Protein AF-A0A947QZ78-F1 (afdb_monomer_lite)

Foldseek 3Di:
DLLVVLVVLLVVLVVQLVPQDPPDDPVVNVVSNVVSLVVSQVVNVVSLVVLVVVLVVLVVVLVQLPDLLNLLVVQLVVVVVVDDDPVLVVLLVCLLPDDPVVLQVVLVDPHGSNNLNSSLVNCVVVVNPPSNCSSSVPRDGPVVVSLVSLVVSLSSLVSSLVCQCSHDVGDDPVRNVVSVVSNVVSVVSD

Secondary structure (DSSP, 8-state):
-HHHHHHHHHHHHHHHHHTS-TTS-HHHHHHHHHHHHHHHHHHHHHHHHHHHHHHHHHHHHHHHHH-HHHHHHHHHHHHHTT---HHHHHHHHHHTT--HHHHHHHHTS---HHHHHHHHHHHHHTT-HHHHHHHHHTPPP-HHHHHHHHHHHHHHHHHHHHGGGSSTT---HHHHHHHHHHHHHHHTT-

pLDDT: mean 84.68, std 7.56, range [51.09, 93.25]

Sequence (190 aa):
MKIEEIKRLQDQFTKELAGVSQDLKLEIQQKQKAEIRQKYSKPMAEAQMELKSEADRIESEIVRLSDPVSALTQASFSQASREVSPGDMAMVSIIGNLPKEALKALVGHPVNPVVRLAALGRSHSLDDFDLKADILSGVQLPEADIKHLRNQAVEIYQTVLSGASLKPGGMLPDEKMTIGRQIQAHSSKI

Radius of gyration: 26.39 Å; chains: 1; bounding box: 60×27×73 Å

Structure (mmCIF, N/CA/C/O backbone):
data_AF-A0A947QZ78-F1
#
_entry.id   AF-A0A947QZ78-F1
#
loop_
_atom_site.group_PDB
_atom_site.id
_atom_site.type_symbol
_atom_site.label_atom_id
_atom_site.label_alt_id
_atom_site.label_comp_id
_atom_site.label_asym_id
_atom_site.label_entity_id
_atom_site.label_seq_id
_atom_site.pdbx_PDB_ins_code
_atom_site.Cartn_x
_atom_site.Cartn_y
_atom_site.Cartn_z
_atom_site.occupancy
_atom_site.B_iso_or_equiv
_atom_site.auth_seq_id
_atom_site.auth_comp_id
_atom_site.auth_asym_id
_atom_site.auth_atom_id
_atom_site.pdbx_PDB_model_num
ATOM 1 N N . MET A 1 1 ? -0.032 -9.247 16.142 1.00 66.19 1 MET A N 1
ATOM 2 C CA . MET A 1 1 ? -0.239 -8.267 15.048 1.00 66.19 1 MET A CA 1
ATOM 3 C C . MET A 1 1 ? -1.158 -7.142 15.550 1.00 66.19 1 MET A C 1
ATOM 5 O O . MET A 1 1 ? -2.053 -7.434 16.330 1.00 66.19 1 MET A O 1
ATOM 9 N N . LYS A 1 2 ? -0.959 -5.862 15.188 1.00 77.06 2 LYS A N 1
ATOM 10 C CA . LYS A 1 2 ? -1.683 -4.715 15.809 1.00 77.06 2 LYS A CA 1
ATOM 11 C C . LYS A 1 2 ? -3.196 -4.691 15.555 1.00 77.06 2 LYS A C 1
ATOM 13 O O . LYS A 1 2 ? -3.969 -4.288 16.418 1.00 77.06 2 LYS A O 1
ATOM 18 N N . ILE A 1 3 ? -3.630 -5.223 14.414 1.00 84.31 3 ILE A N 1
ATOM 19 C CA . ILE A 1 3 ? -5.049 -5.459 14.115 1.00 84.31 3 ILE A CA 1
ATOM 20 C C . ILE A 1 3 ? -5.687 -6.399 15.153 1.00 84.31 3 ILE A C 1
ATOM 22 O O . ILE A 1 3 ? -6.796 -6.146 15.616 1.00 84.31 3 ILE A O 1
ATOM 26 N N . GLU A 1 4 ? -4.985 -7.459 15.564 1.00 86.00 4 GLU A N 1
ATOM 27 C CA . GLU A 1 4 ? -5.478 -8.412 16.572 1.00 86.00 4 GLU A CA 1
ATOM 28 C C . GLU A 1 4 ? -5.590 -7.767 17.953 1.00 86.00 4 GLU A C 1
ATOM 30 O O . GLU A 1 4 ? -6.510 -8.079 18.703 1.00 86.00 4 GLU A O 1
ATOM 35 N N . GLU A 1 5 ? -4.678 -6.849 18.282 1.00 84.75 5 GLU A N 1
ATOM 36 C CA . GLU A 1 5 ? -4.726 -6.085 19.528 1.00 84.75 5 GLU A CA 1
ATOM 37 C C . GLU A 1 5 ? -5.991 -5.220 19.585 1.00 84.75 5 GLU A C 1
ATOM 39 O O . GLU A 1 5 ? -6.730 -5.285 20.568 1.00 84.75 5 GLU A O 1
ATOM 44 N N . ILE A 1 6 ? -6.310 -4.496 18.505 1.00 83.50 6 ILE A N 1
ATOM 45 C CA . ILE A 1 6 ? -7.553 -3.717 18.429 1.00 83.50 6 ILE A CA 1
ATOM 46 C C . ILE A 1 6 ? -8.779 -4.625 18.479 1.00 83.50 6 ILE A C 1
ATOM 48 O O . ILE A 1 6 ? -9.681 -4.348 19.267 1.00 83.50 6 ILE A O 1
ATOM 52 N N . LYS A 1 7 ? -8.818 -5.712 17.697 1.00 86.06 7 LYS A N 1
ATOM 53 C CA . LYS A 1 7 ? -9.937 -6.672 17.716 1.00 86.06 7 LYS A CA 1
ATOM 54 C C . LYS A 1 7 ? -10.153 -7.233 19.128 1.00 86.06 7 LYS A C 1
ATOM 56 O O . LYS A 1 7 ? -11.265 -7.201 19.643 1.00 86.06 7 LYS A O 1
ATOM 61 N N . ARG A 1 8 ? -9.079 -7.620 19.824 1.00 89.00 8 ARG A N 1
ATOM 62 C CA . ARG A 1 8 ? -9.139 -8.078 21.220 1.00 89.00 8 ARG A CA 1
ATOM 63 C C . ARG A 1 8 ? -9.675 -6.999 22.162 1.00 89.00 8 ARG A C 1
ATOM 65 O O . ARG A 1 8 ? -10.509 -7.306 23.013 1.00 89.00 8 ARG A O 1
ATOM 72 N N . LEU A 1 9 ? -9.196 -5.759 22.049 1.00 87.38 9 LEU A N 1
ATOM 73 C CA . LEU A 1 9 ? -9.688 -4.646 22.866 1.00 87.38 9 LEU A CA 1
ATOM 74 C C . LEU A 1 9 ? -11.177 -4.375 22.589 1.00 87.38 9 LEU A C 1
ATOM 76 O O . LEU A 1 9 ? -11.931 -4.146 23.532 1.00 87.38 9 LEU A O 1
ATOM 80 N N . GLN A 1 10 ? -11.613 -4.442 21.325 1.00 85.25 10 GLN A N 1
ATOM 81 C CA . GLN A 1 10 ? -13.014 -4.286 20.909 1.00 85.25 10 GLN A CA 1
ATOM 82 C C . GLN A 1 10 ? -13.906 -5.382 21.498 1.00 85.25 10 GLN A C 1
ATOM 84 O O . GLN A 1 10 ? -14.975 -5.088 22.038 1.00 85.25 10 GLN A O 1
ATOM 89 N N . ASP A 1 11 ? -13.450 -6.632 21.460 1.00 88.94 11 ASP A N 1
ATOM 90 C CA . ASP A 1 11 ? -14.175 -7.771 22.020 1.00 88.94 11 ASP A CA 1
ATOM 91 C C . ASP A 1 11 ? -14.314 -7.661 23.540 1.00 88.94 11 ASP A C 1
ATOM 93 O O . ASP A 1 11 ? -15.395 -7.879 24.090 1.00 88.94 11 ASP A O 1
ATOM 97 N N . GLN A 1 12 ? -13.229 -7.305 24.235 1.00 89.19 12 GLN A N 1
ATOM 98 C CA . GLN A 1 12 ? -13.247 -7.106 25.685 1.00 89.19 12 GLN A CA 1
ATOM 99 C C . GLN A 1 12 ? -14.178 -5.961 26.078 1.00 89.19 12 GLN A C 1
ATOM 101 O O . GLN A 1 12 ? -15.017 -6.130 26.960 1.00 89.19 12 GLN A O 1
ATOM 106 N N . PHE A 1 13 ? -14.083 -4.833 25.377 1.00 87.56 13 PHE A N 1
ATOM 107 C CA . PHE A 1 13 ? -14.973 -3.698 25.570 1.00 87.56 13 PHE A CA 1
ATOM 108 C C . PHE A 1 13 ? -16.447 -4.087 25.387 1.00 87.56 13 PHE A C 1
ATOM 110 O O . PHE A 1 13 ? -17.288 -3.747 26.218 1.00 87.56 13 PHE A O 1
ATOM 117 N N . THR A 1 14 ? -16.764 -4.836 24.326 1.00 86.38 14 THR A N 1
ATOM 118 C CA . THR A 1 14 ? -18.136 -5.265 24.018 1.00 86.38 14 THR A CA 1
ATOM 119 C C . THR A 1 14 ? -18.681 -6.204 25.094 1.00 86.38 14 THR A C 1
ATOM 121 O O . THR A 1 14 ? -19.819 -6.040 25.532 1.00 86.38 14 THR A O 1
ATOM 124 N N . LYS A 1 15 ? -17.859 -7.147 25.573 1.00 90.12 15 LYS A N 1
ATOM 125 C CA . LYS A 1 15 ? -18.219 -8.053 26.674 1.00 90.12 15 LYS A CA 1
ATOM 126 C C . LYS A 1 15 ? -18.461 -7.302 27.982 1.00 90.12 15 LYS A C 1
ATOM 128 O O . LYS A 1 15 ? -19.472 -7.551 28.631 1.00 90.12 15 LYS A O 1
ATOM 133 N N . GLU A 1 16 ? -17.578 -6.375 28.356 1.00 89.06 16 GLU A N 1
ATOM 134 C CA . GLU A 1 16 ? -17.739 -5.594 29.590 1.00 89.06 16 GLU A CA 1
ATOM 135 C C . GLU A 1 16 ? -18.965 -4.671 29.523 1.00 89.06 16 GLU A C 1
ATOM 137 O O . GLU A 1 16 ? -19.723 -4.599 30.488 1.00 89.06 16 GLU A O 1
ATOM 142 N N . LEU A 1 17 ? -19.232 -4.030 28.377 1.00 86.69 17 LEU A N 1
ATOM 143 C CA . LEU A 1 17 ? -20.448 -3.230 28.190 1.00 86.69 17 LEU A CA 1
ATOM 144 C C . LEU A 1 17 ? -21.731 -4.060 28.286 1.00 86.69 17 LEU A C 1
ATOM 146 O O . LEU A 1 17 ? -22.707 -3.598 28.878 1.00 86.69 17 LEU A O 1
ATOM 150 N N . ALA A 1 18 ? -21.748 -5.249 27.679 1.00 86.88 18 ALA A N 1
ATOM 151 C CA . ALA A 1 18 ? -22.892 -6.156 27.731 1.00 86.88 18 ALA A CA 1
ATOM 152 C C . ALA A 1 18 ? -23.106 -6.745 29.136 1.00 86.88 18 ALA A C 1
ATOM 154 O O . ALA A 1 18 ? -24.228 -7.097 29.484 1.00 86.88 18 ALA A O 1
ATOM 155 N N . GLY A 1 19 ? -22.046 -6.813 29.949 1.00 88.00 19 GLY A N 1
ATOM 156 C CA . GLY A 1 19 ? -22.092 -7.255 31.342 1.00 88.00 19 GLY A CA 1
ATOM 157 C C . GLY A 1 19 ? -22.716 -6.252 32.320 1.00 88.00 19 GLY A C 1
ATOM 158 O O . GLY A 1 19 ? -22.920 -6.595 33.483 1.00 88.00 19 GLY A O 1
ATOM 159 N N . VAL A 1 20 ? -23.036 -5.026 31.887 1.00 88.75 20 VAL A N 1
ATOM 160 C CA . VAL A 1 20 ? -23.743 -4.042 32.724 1.00 88.75 20 VAL A CA 1
ATOM 161 C C . VAL A 1 20 ? -25.191 -4.494 32.928 1.00 88.75 20 VAL A C 1
ATOM 163 O O . VAL A 1 20 ? -25.980 -4.508 31.982 1.00 88.75 20 VAL A O 1
ATOM 166 N N . SER A 1 21 ? -25.544 -4.840 34.170 1.00 88.81 21 SER A N 1
ATOM 167 C CA . SER A 1 21 ? -26.884 -5.330 34.522 1.00 88.81 21 SER A CA 1
ATOM 168 C C . SER A 1 21 ? -27.977 -4.308 34.188 1.00 88.81 21 SER A C 1
ATOM 170 O O . SER A 1 21 ? -27.867 -3.121 34.510 1.00 88.81 21 SER A O 1
ATOM 172 N N . GLN A 1 22 ? -29.057 -4.795 33.569 1.00 88.12 22 GLN A N 1
ATOM 173 C CA . GLN A 1 22 ? -30.244 -4.000 33.245 1.00 88.12 22 GLN A CA 1
ATOM 174 C C . GLN A 1 22 ? -31.133 -3.728 34.467 1.00 88.12 22 GLN A C 1
ATOM 176 O O . GLN A 1 22 ? -31.951 -2.813 34.424 1.00 88.12 22 GLN A O 1
ATOM 181 N N . ASP A 1 23 ? -30.927 -4.461 35.563 1.00 88.75 23 ASP A N 1
ATOM 182 C CA . ASP A 1 23 ? -31.701 -4.325 36.803 1.00 88.75 23 ASP A CA 1
ATOM 183 C C . ASP A 1 23 ? -31.231 -3.135 37.658 1.00 88.75 23 ASP A C 1
ATOM 185 O O . ASP A 1 23 ? -31.894 -2.722 38.611 1.00 88.75 23 ASP A O 1
ATOM 189 N N . LEU A 1 24 ? -30.067 -2.561 37.334 1.00 87.94 24 LEU A N 1
ATOM 190 C CA . LEU A 1 24 ? -29.522 -1.391 38.019 1.00 87.94 24 LEU A CA 1
ATOM 191 C C . LEU A 1 24 ? -30.308 -0.120 37.673 1.00 87.94 24 LEU A C 1
ATOM 193 O O . LEU A 1 24 ? -30.849 0.022 36.580 1.00 87.94 24 LEU A O 1
ATOM 197 N N . LYS A 1 25 ? -30.290 0.875 38.568 1.00 93.25 25 LYS A N 1
ATOM 198 C CA . LYS A 1 25 ? -30.804 2.219 38.251 1.00 93.25 25 LYS A CA 1
ATOM 199 C C . LYS A 1 25 ? -30.066 2.808 37.044 1.00 93.25 25 LYS A C 1
ATOM 201 O O . LYS A 1 25 ? -28.849 2.658 36.936 1.00 93.25 25 LYS A O 1
ATOM 206 N N . LEU A 1 26 ? -30.783 3.544 36.191 1.00 91.19 26 LEU A N 1
ATOM 207 C CA . LEU A 1 26 ? -30.255 4.124 34.947 1.00 91.19 26 LEU A CA 1
ATOM 208 C C . LEU A 1 26 ? -28.961 4.931 35.161 1.00 91.19 26 LEU A C 1
ATOM 210 O O . LEU A 1 26 ? -28.008 4.770 34.408 1.00 91.19 26 LEU A O 1
ATOM 214 N N . GLU A 1 27 ? -28.896 5.748 36.214 1.00 92.06 27 GLU A N 1
ATOM 215 C CA . GLU A 1 27 ? -27.707 6.544 36.561 1.00 92.06 27 GLU A CA 1
ATOM 216 C C . GLU A 1 27 ? -26.482 5.666 36.860 1.00 92.06 27 GLU A C 1
ATOM 218 O O . GLU A 1 27 ? -25.371 5.965 36.423 1.00 92.06 27 GLU A O 1
ATOM 223 N N . ILE A 1 28 ? -26.683 4.539 37.553 1.00 89.62 28 ILE A N 1
ATOM 224 C CA . ILE A 1 28 ? -25.618 3.580 37.871 1.00 89.62 28 ILE A CA 1
ATOM 225 C C . ILE A 1 28 ? -25.171 2.862 36.595 1.00 89.62 28 ILE A C 1
ATOM 227 O O . ILE A 1 28 ? -23.971 2.735 36.358 1.00 89.62 28 ILE A O 1
ATOM 231 N N . GLN A 1 29 ? -26.115 2.461 35.737 1.00 84.69 29 GLN A N 1
ATOM 232 C CA . GLN A 1 29 ? -25.792 1.878 34.432 1.00 84.69 29 GLN A CA 1
ATOM 233 C C . GLN A 1 29 ? -24.979 2.853 33.569 1.00 84.69 29 GLN A C 1
ATOM 235 O O . GLN A 1 29 ? -23.994 2.460 32.947 1.00 84.69 29 GLN A O 1
ATOM 240 N N . GLN A 1 30 ? -25.377 4.127 33.522 1.00 88.12 30 GLN A N 1
ATOM 241 C CA . GLN A 1 30 ? -24.667 5.165 32.774 1.00 88.12 30 GLN A CA 1
ATOM 242 C C . GLN A 1 30 ? -23.260 5.388 33.328 1.00 88.12 30 GLN A C 1
ATOM 244 O O . GLN A 1 30 ? -22.312 5.459 32.545 1.00 88.12 30 GLN A O 1
ATOM 249 N N . LYS A 1 31 ? -23.106 5.420 34.657 1.00 90.31 31 LYS A N 1
ATOM 250 C CA . LYS A 1 31 ? -21.803 5.553 35.312 1.00 90.31 31 LYS A CA 1
ATOM 251 C C . LYS A 1 31 ? -20.875 4.379 34.984 1.00 90.31 31 LYS A C 1
ATOM 253 O O . LYS A 1 31 ? -19.761 4.607 34.526 1.00 90.31 31 LYS A O 1
ATOM 258 N N . GLN A 1 32 ? -21.351 3.138 35.106 1.00 89.69 32 GLN A N 1
ATOM 259 C CA . GLN A 1 32 ? -20.562 1.946 34.760 1.00 89.69 32 GLN A CA 1
ATOM 260 C C . GLN A 1 32 ? -20.169 1.926 33.277 1.00 89.69 32 GLN A C 1
ATOM 262 O O . GLN A 1 32 ? -19.015 1.675 32.934 1.00 89.69 32 GLN A O 1
ATOM 267 N N . LYS A 1 33 ? -21.102 2.259 32.374 1.00 87.50 33 LYS A N 1
ATOM 268 C CA . LYS A 1 33 ? -20.808 2.365 30.935 1.00 87.50 33 LYS A CA 1
ATOM 269 C C . LYS A 1 33 ? -19.777 3.459 30.636 1.00 87.50 33 LYS A C 1
ATOM 271 O O . LYS A 1 33 ? -18.965 3.281 29.729 1.00 87.50 33 LYS A O 1
ATOM 276 N N . ALA A 1 34 ? -19.797 4.575 31.365 1.00 86.19 34 ALA A N 1
ATOM 277 C CA . ALA A 1 34 ? -18.811 5.644 31.222 1.00 86.19 34 ALA A CA 1
ATOM 278 C C . ALA A 1 34 ? -17.416 5.210 31.702 1.00 86.19 34 ALA A C 1
ATOM 280 O O . ALA A 1 34 ? -16.438 5.439 30.993 1.00 86.19 34 ALA A O 1
ATOM 281 N N . GLU A 1 35 ? -17.328 4.517 32.840 1.00 88.88 35 GLU A N 1
ATOM 282 C CA . GLU A 1 35 ? -16.071 3.972 33.376 1.00 88.88 35 GLU A CA 1
ATOM 283 C C . GLU A 1 35 ? -15.439 2.952 32.415 1.00 88.88 35 GLU A C 1
ATOM 285 O O . GLU A 1 35 ? -14.249 3.045 32.110 1.00 88.88 35 GLU A O 1
ATOM 290 N N . ILE A 1 36 ? -16.242 2.042 31.848 1.00 88.50 36 ILE A N 1
ATOM 291 C CA . ILE A 1 36 ? -15.780 1.089 30.824 1.00 88.50 36 ILE A CA 1
ATOM 292 C C . ILE A 1 36 ? -15.249 1.845 29.599 1.00 88.50 36 ILE A C 1
ATOM 294 O O . ILE A 1 36 ? -14.137 1.589 29.141 1.00 88.50 36 ILE A O 1
ATOM 298 N N . ARG A 1 37 ? -15.987 2.836 29.082 1.00 85.19 37 ARG A N 1
ATOM 299 C CA . ARG A 1 37 ? -15.510 3.659 27.953 1.00 85.19 37 ARG A CA 1
ATOM 300 C C . ARG A 1 37 ? -14.190 4.358 28.267 1.00 85.19 37 ARG A C 1
ATOM 302 O O . ARG A 1 37 ? -13.312 4.389 27.410 1.00 85.19 37 ARG A O 1
ATOM 309 N N . GLN A 1 38 ? -14.021 4.886 29.475 1.00 86.00 38 GLN A N 1
ATOM 310 C CA . GLN A 1 38 ? -12.788 5.556 29.881 1.00 86.00 38 GLN A CA 1
ATOM 311 C C . GLN A 1 38 ? -11.607 4.584 30.007 1.00 86.00 38 GLN A C 1
ATOM 313 O O . GLN A 1 38 ? -10.500 4.926 29.600 1.00 86.00 38 GLN A O 1
ATOM 318 N N . LYS A 1 39 ? -11.843 3.364 30.504 1.00 88.44 39 LYS A N 1
ATOM 319 C CA . LYS A 1 39 ? -10.828 2.306 3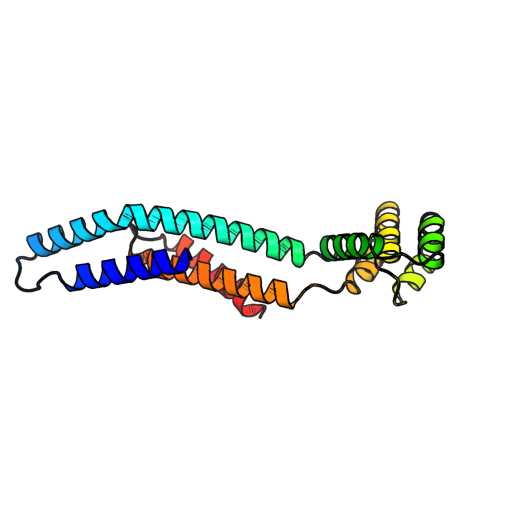0.627 1.00 88.44 39 LYS A CA 1
ATOM 320 C C . LYS A 1 39 ? -10.222 1.916 29.274 1.00 88.44 39 LYS A C 1
ATOM 322 O O . LYS A 1 39 ? -9.013 1.722 29.184 1.00 88.44 39 LYS A O 1
ATOM 327 N N . TYR A 1 40 ? -11.044 1.821 28.228 1.00 86.19 40 TYR A N 1
ATOM 328 C CA . TYR A 1 40 ? -10.604 1.370 26.900 1.00 86.19 40 TYR A CA 1
ATOM 329 C C . TYR A 1 40 ? -10.252 2.502 25.927 1.00 86.19 40 TYR A C 1
ATOM 331 O O . TYR A 1 40 ? -9.588 2.241 24.925 1.00 86.19 40 TYR A O 1
ATOM 339 N N . SER A 1 41 ? -10.644 3.751 26.207 1.00 82.19 41 SER A N 1
ATOM 340 C CA . SER A 1 41 ? -10.472 4.868 25.266 1.00 82.19 41 SER A CA 1
ATOM 341 C C . SER A 1 41 ? -9.011 5.137 24.906 1.00 82.19 41 SER A C 1
ATOM 343 O O . SER A 1 41 ? -8.693 5.256 23.725 1.00 82.19 41 SER A O 1
ATOM 345 N N . LYS A 1 42 ? -8.120 5.211 25.902 1.00 84.50 42 LYS A N 1
ATOM 346 C CA . LYS A 1 42 ? -6.703 5.532 25.691 1.00 84.50 42 LYS A CA 1
ATOM 347 C C . LYS A 1 42 ? -5.948 4.408 24.957 1.00 84.50 42 LYS A C 1
ATOM 349 O O . LYS A 1 42 ? -5.401 4.709 23.898 1.00 84.50 42 LYS A O 1
ATOM 354 N N . PRO A 1 43 ? -5.980 3.134 25.407 1.00 86.12 43 PRO A N 1
ATOM 355 C CA . PRO A 1 43 ? -5.298 2.047 24.697 1.00 86.12 43 PRO A CA 1
ATOM 356 C C . PRO A 1 43 ? -5.791 1.866 23.256 1.00 86.12 43 PRO A C 1
ATOM 358 O O . PRO A 1 43 ? -5.001 1.629 22.347 1.00 86.12 43 PRO A O 1
ATOM 361 N N . MET A 1 44 ? -7.100 2.019 23.018 1.00 81.31 44 MET A N 1
ATOM 362 C CA . MET A 1 44 ? -7.642 1.960 21.659 1.00 81.31 44 MET A CA 1
ATOM 363 C C . MET A 1 44 ? -7.192 3.140 20.799 1.00 81.31 44 MET A C 1
ATOM 365 O O . MET A 1 44 ? -6.900 2.940 19.625 1.00 81.31 44 MET A O 1
ATOM 369 N N . ALA A 1 45 ? -7.151 4.359 21.346 1.00 80.31 45 ALA A N 1
ATOM 370 C CA . ALA A 1 45 ? -6.709 5.536 20.602 1.00 80.31 45 ALA A CA 1
ATOM 371 C C . ALA A 1 45 ? -5.237 5.424 20.181 1.00 80.31 45 ALA A C 1
ATOM 373 O O . ALA A 1 45 ? -4.915 5.729 19.035 1.00 80.31 45 ALA A O 1
ATOM 374 N N . GLU A 1 46 ? -4.373 4.939 21.075 1.00 85.38 46 GLU A N 1
ATOM 375 C CA . GLU A 1 46 ? -2.957 4.673 20.790 1.00 85.38 46 GLU A CA 1
ATOM 376 C C . GLU A 1 46 ? -2.815 3.623 19.678 1.00 85.38 46 GLU A C 1
ATOM 378 O O . GLU A 1 46 ? -2.200 3.893 18.646 1.00 85.38 46 GLU A O 1
ATOM 383 N N . ALA A 1 47 ? -3.492 2.477 19.808 1.00 85.19 47 ALA A N 1
ATOM 384 C CA . ALA A 1 47 ? -3.455 1.427 18.791 1.00 85.19 47 ALA A CA 1
ATOM 385 C C . ALA A 1 47 ? -4.027 1.884 17.431 1.00 85.19 47 ALA A C 1
ATOM 387 O O . ALA A 1 47 ? -3.501 1.523 16.378 1.00 85.19 47 ALA A O 1
ATOM 388 N N . GLN A 1 48 ? -5.086 2.703 17.422 1.00 82.00 48 GLN A N 1
ATOM 389 C CA . GLN A 1 48 ? -5.651 3.275 16.193 1.00 82.00 48 GLN A CA 1
ATOM 390 C C . GLN A 1 48 ? -4.709 4.282 15.526 1.00 82.00 48 GLN A C 1
ATOM 392 O O . GLN A 1 48 ? -4.653 4.335 14.298 1.00 82.00 48 GLN A O 1
ATOM 397 N N . MET A 1 49 ? -3.987 5.088 16.308 1.00 83.31 49 MET A N 1
ATOM 398 C CA . MET A 1 49 ? -3.001 6.031 15.779 1.00 83.31 49 MET A CA 1
ATOM 399 C C . MET A 1 49 ? -1.831 5.292 15.122 1.00 83.31 49 MET A C 1
ATOM 401 O O . MET A 1 49 ? -1.434 5.648 14.014 1.00 83.31 49 MET A O 1
ATOM 405 N N . GLU A 1 50 ? -1.337 4.228 15.755 1.00 86.25 50 GLU A N 1
ATOM 406 C CA . GLU A 1 50 ? -0.306 3.358 15.177 1.00 86.25 50 GLU A CA 1
ATOM 407 C C . GLU A 1 50 ? -0.782 2.699 13.875 1.00 86.25 50 GLU A C 1
ATOM 409 O O . GLU A 1 50 ? -0.074 2.748 12.871 1.00 86.25 50 GLU A O 1
ATOM 414 N N . LEU A 1 51 ? -2.004 2.148 13.848 1.00 86.69 51 LEU A N 1
ATOM 415 C CA . LEU A 1 51 ? -2.575 1.579 12.622 1.00 86.69 51 LEU A CA 1
ATOM 416 C C . LEU A 1 51 ? -2.712 2.609 11.500 1.00 86.69 51 LEU A C 1
ATOM 418 O O . LEU A 1 51 ? -2.503 2.271 10.339 1.00 86.69 51 LEU A O 1
ATOM 422 N N . LYS A 1 52 ? -3.050 3.859 11.828 1.00 83.75 52 LYS A N 1
ATOM 423 C CA . LYS A 1 52 ? -3.113 4.929 10.831 1.00 83.75 52 LYS A CA 1
ATOM 424 C C . LYS A 1 52 ? -1.730 5.217 10.242 1.00 83.75 52 LYS A C 1
ATOM 426 O O . LYS A 1 52 ? -1.610 5.313 9.029 1.00 83.75 52 LYS A O 1
ATOM 431 N N . SER A 1 53 ? -0.696 5.283 11.082 1.00 87.62 53 SER A N 1
ATOM 432 C CA . SER A 1 53 ? 0.685 5.445 10.609 1.00 87.62 53 SER A CA 1
ATOM 433 C C . SER A 1 53 ? 1.124 4.290 9.705 1.00 87.62 53 SER A C 1
ATOM 435 O O . SER A 1 53 ? 1.856 4.512 8.742 1.00 87.62 53 SER A O 1
ATOM 437 N N . GLU A 1 54 ? 0.695 3.063 10.004 1.00 89.56 54 GLU A N 1
ATOM 438 C CA . GLU A 1 54 ? 0.980 1.904 9.155 1.00 89.56 54 GLU A CA 1
ATOM 439 C C . GLU A 1 54 ? 0.228 1.983 7.818 1.00 89.56 54 GLU A C 1
ATOM 441 O O . GLU A 1 54 ? 0.809 1.697 6.774 1.00 89.56 54 GLU A O 1
ATOM 446 N N . ALA A 1 55 ? -1.029 2.440 7.820 1.00 86.75 55 ALA A N 1
ATOM 447 C CA . ALA A 1 55 ? -1.770 2.693 6.586 1.00 86.75 55 ALA A CA 1
ATOM 448 C C . ALA A 1 55 ? -1.058 3.732 5.704 1.00 86.75 55 ALA A C 1
ATOM 450 O O . ALA A 1 55 ? -0.849 3.478 4.524 1.00 86.75 55 ALA A O 1
ATOM 451 N N . ASP A 1 56 ? -0.605 4.851 6.277 1.00 87.50 56 ASP A N 1
ATOM 452 C CA . ASP A 1 56 ? 0.121 5.895 5.536 1.00 87.50 56 ASP A CA 1
ATOM 453 C C . ASP A 1 56 ? 1.429 5.358 4.913 1.00 87.50 56 ASP A C 1
ATOM 455 O O . ASP A 1 56 ? 1.812 5.725 3.794 1.00 87.50 56 ASP A O 1
ATOM 459 N N . ARG A 1 57 ? 2.108 4.438 5.612 1.00 92.12 57 ARG A N 1
ATOM 460 C CA . ARG A 1 57 ? 3.293 3.743 5.094 1.00 92.12 57 ARG A CA 1
ATOM 461 C C . ARG A 1 57 ? 2.946 2.827 3.921 1.00 92.12 57 ARG A C 1
ATOM 463 O O . ARG A 1 57 ? 3.649 2.852 2.913 1.00 92.12 57 ARG A O 1
ATOM 470 N N . ILE A 1 58 ? 1.884 2.034 4.047 1.00 92.25 58 ILE A N 1
ATOM 471 C CA . ILE A 1 58 ? 1.415 1.138 2.983 1.00 92.25 58 ILE A CA 1
ATOM 472 C C . ILE A 1 58 ? 0.993 1.942 1.752 1.00 92.25 58 ILE A C 1
ATOM 474 O O . ILE A 1 58 ? 1.378 1.582 0.644 1.00 92.25 58 ILE A O 1
ATOM 478 N N . GLU A 1 59 ? 0.283 3.057 1.929 1.00 89.56 59 GLU A N 1
ATOM 479 C CA . GLU A 1 59 ? -0.092 3.952 0.828 1.00 89.56 59 GLU A CA 1
ATOM 480 C C . GLU A 1 59 ? 1.132 4.473 0.076 1.00 89.56 59 GLU A C 1
ATOM 482 O O . GLU A 1 59 ? 1.195 4.412 -1.153 1.00 89.56 59 GLU A O 1
ATOM 487 N N . SER A 1 60 ? 2.143 4.928 0.817 1.00 90.06 60 SER A N 1
ATOM 488 C CA . SER A 1 60 ? 3.400 5.403 0.232 1.00 90.06 60 SER A CA 1
ATOM 489 C C . SER A 1 60 ? 4.096 4.304 -0.578 1.00 90.06 60 SER A C 1
ATOM 491 O O . SER A 1 60 ? 4.609 4.557 -1.669 1.00 90.06 60 SER A O 1
ATOM 493 N N . GLU A 1 61 ? 4.070 3.069 -0.079 1.00 90.94 61 GLU A N 1
ATOM 494 C CA . GLU A 1 61 ? 4.657 1.917 -0.761 1.00 90.94 61 GLU A CA 1
ATOM 495 C C . GLU A 1 61 ? 3.855 1.501 -2.004 1.00 90.94 61 GLU A C 1
ATOM 497 O O . GLU A 1 61 ? 4.443 1.215 -3.046 1.00 90.94 61 GLU A O 1
ATOM 502 N N . ILE A 1 62 ? 2.518 1.540 -1.951 1.00 90.25 62 ILE A N 1
ATOM 503 C CA . ILE A 1 62 ? 1.655 1.310 -3.119 1.00 90.25 62 ILE A CA 1
ATOM 504 C C . ILE A 1 62 ? 1.969 2.331 -4.209 1.00 90.25 62 ILE A C 1
ATOM 506 O O . ILE A 1 62 ? 2.095 1.948 -5.373 1.00 90.25 62 ILE A O 1
ATOM 510 N N . VAL A 1 63 ? 2.104 3.612 -3.857 1.00 90.31 63 VAL A N 1
ATOM 511 C CA . VAL A 1 63 ? 2.470 4.673 -4.808 1.00 90.31 63 VAL A CA 1
ATOM 512 C C . VAL A 1 63 ? 3.841 4.391 -5.418 1.00 90.31 63 VAL A C 1
ATOM 514 O O . VAL A 1 63 ? 3.973 4.426 -6.639 1.00 90.31 63 VAL A O 1
ATOM 517 N N . ARG A 1 64 ? 4.833 4.034 -4.594 1.00 88.88 64 ARG A N 1
ATOM 518 C CA . ARG A 1 64 ? 6.190 3.697 -5.050 1.00 88.88 64 ARG A CA 1
ATOM 519 C C . ARG A 1 64 ? 6.205 2.517 -6.022 1.00 88.88 64 ARG A C 1
ATOM 521 O O . ARG A 1 64 ? 6.872 2.582 -7.047 1.00 88.88 64 ARG A O 1
ATOM 528 N N . LEU A 1 65 ? 5.480 1.443 -5.716 1.00 87.94 65 LEU A N 1
ATOM 529 C CA . LEU A 1 65 ? 5.419 0.244 -6.561 1.00 87.94 65 LEU A CA 1
ATOM 530 C C . LEU A 1 65 ? 4.550 0.436 -7.807 1.00 87.94 65 LEU A C 1
ATOM 532 O O . LEU A 1 65 ? 4.761 -0.246 -8.806 1.00 87.94 65 LEU A O 1
ATOM 536 N N . SER A 1 66 ? 3.583 1.354 -7.754 1.00 88.62 66 SER A N 1
ATOM 537 C CA . SER A 1 66 ? 2.740 1.708 -8.902 1.00 88.62 66 SER A CA 1
ATOM 538 C C . SER A 1 66 ? 3.427 2.678 -9.866 1.00 88.62 66 SER A C 1
ATOM 540 O O . SER A 1 66 ? 2.901 2.894 -10.954 1.00 88.62 66 SER A O 1
ATOM 542 N N . ASP A 1 67 ? 4.558 3.278 -9.481 1.00 91.75 67 ASP A N 1
ATOM 543 C CA . ASP A 1 67 ? 5.334 4.174 -10.334 1.00 91.75 67 ASP A CA 1
ATOM 544 C C . ASP A 1 67 ? 6.248 3.375 -11.289 1.00 91.75 67 ASP A C 1
ATOM 546 O O . ASP A 1 67 ? 7.214 2.742 -10.842 1.00 91.75 67 ASP A O 1
ATOM 550 N N . PRO A 1 68 ? 6.009 3.433 -12.615 1.00 90.56 68 PRO A N 1
ATOM 551 C CA . PRO A 1 68 ? 6.833 2.734 -13.597 1.00 90.56 68 PRO A CA 1
ATOM 552 C C . PRO A 1 68 ? 8.296 3.189 -13.601 1.00 90.56 68 PRO A C 1
ATOM 554 O O . PRO A 1 68 ? 9.176 2.401 -13.939 1.00 90.56 68 PRO A O 1
ATOM 557 N N . VAL A 1 69 ? 8.591 4.435 -13.212 1.00 91.81 69 VAL A N 1
ATOM 558 C CA . VAL A 1 69 ? 9.978 4.924 -13.135 1.00 91.81 69 VAL A CA 1
ATOM 559 C C . VAL A 1 69 ? 10.721 4.229 -11.995 1.00 91.81 69 VAL A C 1
ATOM 561 O O . VAL A 1 69 ? 11.829 3.719 -12.192 1.00 91.81 69 VAL A O 1
ATOM 564 N N . SER A 1 70 ? 10.102 4.162 -10.817 1.00 90.19 70 SER A N 1
ATOM 565 C CA . SER A 1 70 ? 10.629 3.443 -9.656 1.00 90.19 70 SER A CA 1
ATOM 566 C C . SER A 1 70 ? 10.816 1.952 -9.944 1.00 90.19 70 SER A C 1
ATOM 568 O O . SER A 1 70 ? 11.888 1.405 -9.668 1.00 90.19 70 SER A O 1
ATOM 570 N N . ALA A 1 71 ? 9.823 1.307 -10.565 1.00 88.81 71 ALA A N 1
ATOM 571 C CA . ALA A 1 71 ? 9.899 -0.103 -10.947 1.00 88.81 71 ALA A CA 1
ATOM 572 C C . ALA A 1 71 ? 11.039 -0.369 -11.945 1.00 88.81 71 ALA A C 1
ATOM 574 O O . ALA A 1 71 ? 11.846 -1.281 -11.738 1.00 88.81 71 ALA A O 1
ATOM 575 N N . LEU A 1 72 ? 11.167 0.468 -12.982 1.00 90.38 72 LEU A N 1
ATOM 576 C CA . LEU A 1 72 ? 12.248 0.367 -13.962 1.00 90.38 72 LEU A CA 1
ATOM 577 C C . LEU A 1 72 ? 13.619 0.530 -13.299 1.00 90.38 72 LEU A C 1
ATOM 579 O O . LEU A 1 72 ? 14.509 -0.284 -13.522 1.00 90.38 72 LEU A O 1
ATOM 583 N N . THR A 1 73 ? 13.768 1.534 -12.436 1.00 89.62 73 THR A N 1
ATOM 584 C CA . THR A 1 73 ? 15.015 1.805 -11.708 1.00 89.62 73 THR A CA 1
ATOM 585 C C . THR A 1 73 ? 15.440 0.605 -10.857 1.00 89.62 73 THR A C 1
ATOM 587 O O . THR A 1 73 ? 16.593 0.171 -10.910 1.00 89.62 73 THR A O 1
ATOM 590 N N . GLN A 1 74 ? 14.506 0.017 -10.104 1.00 87.75 74 GLN A N 1
ATOM 591 C CA . GLN A 1 74 ? 14.770 -1.155 -9.268 1.00 87.75 74 GLN A CA 1
ATOM 592 C C . GLN A 1 74 ? 15.144 -2.393 -10.100 1.00 87.75 74 GLN A C 1
ATOM 594 O O . GLN A 1 74 ? 16.062 -3.135 -9.728 1.00 87.75 74 GLN A O 1
ATOM 599 N N . ALA A 1 75 ? 14.474 -2.604 -11.237 1.00 86.56 75 ALA A N 1
ATOM 600 C CA . ALA A 1 75 ? 14.805 -3.676 -12.171 1.00 86.56 75 ALA A CA 1
ATOM 601 C C . ALA A 1 75 ? 16.226 -3.509 -12.738 1.00 86.56 75 ALA A C 1
ATOM 603 O O . ALA A 1 75 ? 17.002 -4.467 -12.734 1.00 86.56 75 ALA A O 1
ATOM 604 N N . SER A 1 76 ? 16.614 -2.290 -13.131 1.00 86.31 76 SER A N 1
ATOM 605 C CA . SER A 1 76 ? 17.962 -1.992 -13.629 1.00 86.31 76 SER A CA 1
ATOM 606 C C . SER A 1 76 ? 19.048 -2.279 -12.585 1.00 86.31 76 SER A C 1
ATOM 608 O O . SER A 1 76 ? 20.049 -2.909 -12.918 1.00 86.31 76 SER A O 1
ATOM 610 N N . PHE A 1 77 ? 18.855 -1.895 -11.316 1.00 85.44 77 PHE A N 1
ATOM 611 C CA 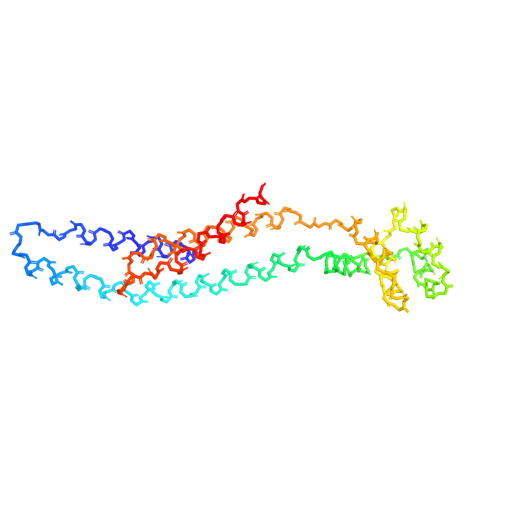. PHE A 1 77 ? 19.812 -2.209 -10.239 1.00 85.44 77 PHE A CA 1
ATOM 612 C C . PHE A 1 77 ? 19.919 -3.716 -9.958 1.00 85.44 77 PHE A C 1
ATOM 614 O O . PHE A 1 77 ? 21.015 -4.257 -9.783 1.00 85.44 77 PHE A O 1
ATOM 621 N N . SER A 1 78 ? 18.784 -4.414 -9.956 1.00 83.38 78 SER A N 1
ATOM 622 C CA . SER A 1 78 ? 18.740 -5.865 -9.731 1.00 83.38 78 SER A CA 1
ATOM 623 C C . SER A 1 78 ? 19.437 -6.643 -10.851 1.00 83.38 78 SER A C 1
ATOM 625 O O . SER A 1 78 ? 19.989 -7.713 -10.615 1.00 83.38 78 SER A O 1
ATOM 627 N N . GLN A 1 79 ? 19.445 -6.102 -12.069 1.00 79.38 79 GLN A N 1
ATOM 628 C CA . GLN A 1 79 ? 20.096 -6.719 -13.219 1.00 79.38 79 GLN A CA 1
ATOM 629 C C . GLN A 1 79 ? 21.567 -6.320 -13.364 1.00 79.38 79 GLN A C 1
ATOM 631 O O . GLN A 1 79 ? 22.389 -7.162 -13.712 1.00 79.38 79 GLN A O 1
ATOM 636 N N . ALA A 1 80 ? 21.926 -5.084 -13.005 1.00 66.38 80 ALA A N 1
ATOM 637 C CA . ALA A 1 80 ? 23.321 -4.652 -12.892 1.00 66.38 80 ALA A CA 1
ATOM 638 C C . ALA A 1 80 ? 24.137 -5.552 -11.948 1.00 66.38 80 ALA A C 1
ATOM 640 O O . ALA A 1 80 ? 25.320 -5.788 -12.174 1.00 66.38 80 ALA A O 1
ATOM 641 N N . SER A 1 81 ? 23.489 -6.102 -10.920 1.00 66.62 81 SER A N 1
ATOM 642 C CA . SER A 1 81 ? 24.100 -7.036 -9.969 1.00 66.62 81 SER A CA 1
ATOM 643 C C . SER A 1 81 ? 24.130 -8.504 -10.427 1.00 66.62 81 SER A C 1
ATOM 645 O O . SER A 1 81 ? 24.716 -9.328 -9.728 1.00 66.62 81 SER A O 1
ATOM 647 N N . ARG A 1 82 ? 23.533 -8.854 -11.580 1.00 66.31 82 ARG A N 1
ATOM 648 C CA . ARG A 1 82 ? 23.384 -10.240 -12.078 1.00 66.31 82 ARG A CA 1
ATOM 649 C C . ARG A 1 82 ? 24.020 -10.498 -13.455 1.00 66.31 82 ARG A C 1
ATOM 651 O O . ARG A 1 82 ? 23.641 -11.453 -14.115 1.00 66.31 82 ARG A O 1
ATOM 658 N N . GLU A 1 83 ? 25.013 -9.692 -13.829 1.00 68.62 83 GLU A N 1
ATOM 659 C CA . GLU A 1 83 ? 25.697 -9.659 -15.138 1.00 68.62 83 GLU A CA 1
ATOM 660 C C . GLU A 1 83 ? 24.859 -9.017 -16.261 1.00 68.62 83 GLU A C 1
ATOM 662 O O . GLU A 1 83 ? 23.875 -9.560 -16.760 1.00 68.62 83 GLU A O 1
ATOM 667 N N . VAL A 1 84 ? 25.281 -7.821 -16.682 1.00 76.94 84 VAL A N 1
ATOM 668 C CA . VAL A 1 84 ? 24.761 -7.122 -17.866 1.00 76.94 84 VAL A CA 1
ATOM 669 C C . VAL A 1 84 ? 25.572 -7.571 -19.076 1.00 76.94 84 VAL A C 1
ATOM 671 O O . VAL A 1 84 ? 26.801 -7.615 -19.011 1.00 76.94 84 VAL A O 1
ATOM 674 N N . SER A 1 85 ? 24.908 -7.890 -20.190 1.00 83.19 85 SER A N 1
ATOM 675 C CA . SER A 1 85 ? 25.623 -8.333 -21.386 1.00 83.19 85 SER A CA 1
ATOM 676 C C . SER A 1 85 ? 26.524 -7.211 -21.942 1.00 83.19 85 SER A C 1
ATOM 678 O O . SER A 1 85 ? 26.153 -6.033 -21.888 1.00 83.19 85 SER A O 1
ATOM 680 N N . PRO A 1 86 ? 27.691 -7.532 -22.536 1.00 82.62 86 PRO A N 1
ATOM 681 C CA . PRO A 1 86 ? 28.530 -6.528 -23.197 1.00 82.62 86 PRO A CA 1
ATOM 682 C C . PRO A 1 86 ? 27.789 -5.742 -24.291 1.00 82.62 86 PRO A C 1
ATOM 684 O O . PRO A 1 86 ? 28.058 -4.559 -24.486 1.00 82.62 86 PRO A O 1
ATOM 687 N N . GLY A 1 87 ? 26.828 -6.381 -24.972 1.00 84.06 87 GLY A N 1
ATOM 688 C CA . GLY A 1 87 ? 25.967 -5.731 -25.962 1.00 84.06 87 GLY A CA 1
ATOM 689 C C . GLY A 1 87 ? 25.056 -4.668 -25.346 1.00 84.06 87 GLY A C 1
ATOM 690 O O . GLY A 1 87 ? 24.974 -3.560 -25.871 1.00 84.06 87 GLY A O 1
ATOM 691 N N . ASP A 1 88 ? 24.440 -4.955 -24.197 1.00 83.25 88 ASP A N 1
ATOM 692 C CA . ASP A 1 88 ? 23.618 -3.980 -23.469 1.00 83.25 88 ASP A CA 1
ATOM 693 C C . ASP A 1 88 ? 24.460 -2.795 -22.972 1.00 83.25 88 ASP A C 1
ATOM 695 O O . ASP A 1 88 ? 24.040 -1.645 -23.092 1.00 83.25 88 ASP A O 1
ATOM 699 N N . MET A 1 89 ? 25.674 -3.051 -22.471 1.00 83.25 89 MET A N 1
ATOM 700 C CA . MET A 1 89 ? 26.597 -1.989 -22.048 1.00 83.25 89 MET A CA 1
ATOM 701 C C . MET A 1 89 ? 27.025 -1.097 -23.218 1.00 83.25 89 MET A C 1
ATOM 703 O O . MET A 1 89 ? 27.017 0.128 -23.088 1.00 83.25 89 MET A O 1
ATOM 707 N N . ALA A 1 90 ? 27.342 -1.689 -24.375 1.00 84.62 90 ALA A N 1
ATOM 708 C CA . ALA A 1 90 ? 27.658 -0.939 -25.587 1.00 84.62 90 ALA A CA 1
ATOM 709 C C . ALA A 1 90 ? 26.471 -0.072 -26.039 1.00 84.62 90 ALA A C 1
ATOM 711 O O . ALA A 1 90 ? 26.658 1.096 -26.382 1.00 84.62 90 ALA A O 1
ATOM 712 N N . MET A 1 91 ? 25.246 -0.605 -25.966 1.00 85.00 91 MET A N 1
ATOM 713 C CA . MET A 1 91 ? 24.026 0.150 -26.259 1.00 85.00 91 MET A CA 1
ATOM 714 C C . MET A 1 91 ? 23.839 1.336 -25.305 1.00 85.00 91 MET A C 1
ATOM 716 O O . MET A 1 91 ? 23.587 2.451 -25.761 1.00 85.00 91 MET A O 1
ATOM 720 N N . VAL A 1 92 ? 24.028 1.140 -23.996 1.00 86.06 92 VAL A N 1
ATOM 721 C CA . VAL A 1 92 ? 23.971 2.226 -22.998 1.00 86.06 92 VAL A CA 1
ATOM 722 C C . VAL A 1 92 ? 24.971 3.338 -23.325 1.00 86.06 92 VAL A C 1
ATOM 724 O O . VAL A 1 92 ? 24.613 4.513 -23.258 1.00 86.06 92 VAL A O 1
ATOM 727 N N . SER A 1 93 ? 26.198 2.991 -23.733 1.00 86.62 93 SER A N 1
ATOM 728 C CA . SER A 1 93 ? 27.234 3.976 -24.076 1.00 86.62 93 SER A CA 1
ATOM 729 C C . SER A 1 93 ? 26.898 4.837 -25.298 1.00 86.62 93 SER A C 1
ATOM 731 O O . SER A 1 93 ? 27.357 5.975 -25.373 1.00 86.62 93 SER A O 1
ATOM 733 N N . ILE A 1 94 ? 26.103 4.332 -26.248 1.00 88.69 94 ILE A N 1
ATOM 734 C CA . ILE A 1 94 ? 25.767 5.072 -27.476 1.00 88.69 94 ILE A CA 1
ATOM 735 C C . ILE A 1 94 ? 24.416 5.795 -27.416 1.00 88.69 94 ILE A C 1
ATOM 737 O O . ILE A 1 94 ? 24.205 6.720 -28.200 1.00 88.69 94 ILE A O 1
ATOM 741 N N . ILE A 1 95 ? 23.518 5.433 -26.485 1.00 88.94 95 ILE A N 1
ATOM 742 C CA . ILE A 1 95 ? 22.154 5.993 -26.374 1.00 88.94 95 ILE A CA 1
ATOM 743 C C . ILE A 1 95 ? 22.137 7.524 -26.323 1.00 88.94 95 ILE A C 1
ATOM 745 O O . ILE A 1 95 ? 21.256 8.145 -26.918 1.00 88.94 95 ILE A O 1
ATOM 749 N N . GLY A 1 96 ? 23.122 8.145 -25.667 1.00 83.81 96 GLY A N 1
ATOM 750 C CA . GLY A 1 96 ? 23.227 9.606 -25.586 1.00 83.81 96 GLY A CA 1
ATOM 751 C C . GLY A 1 96 ? 23.290 10.301 -26.953 1.00 83.81 96 GLY A C 1
ATOM 752 O O . GLY A 1 96 ? 22.806 11.423 -27.097 1.00 83.81 96 GLY A O 1
ATOM 753 N N . ASN A 1 97 ? 23.810 9.609 -27.969 1.00 86.50 97 ASN A N 1
ATOM 754 C CA . ASN A 1 97 ? 24.040 10.140 -29.311 1.00 86.50 97 ASN A CA 1
ATOM 755 C C . ASN A 1 97 ? 23.036 9.623 -30.352 1.00 86.50 97 ASN A C 1
ATOM 757 O O . ASN A 1 97 ? 23.126 10.005 -31.519 1.00 86.50 97 ASN A O 1
ATOM 761 N N . LEU A 1 98 ? 22.098 8.751 -29.967 1.00 86.56 98 LEU A N 1
ATOM 762 C CA . LEU A 1 98 ? 21.120 8.215 -30.909 1.00 86.56 98 LEU A CA 1
ATOM 763 C C . LEU A 1 98 ? 20.089 9.283 -31.311 1.00 86.56 98 LEU A C 1
ATOM 765 O O . LEU A 1 98 ? 19.632 10.050 -30.455 1.00 86.56 98 LEU A O 1
ATOM 769 N N . PRO A 1 99 ? 19.684 9.321 -32.595 1.00 86.56 99 PRO A N 1
ATOM 770 C CA . PRO A 1 99 ? 18.566 10.145 -33.027 1.00 86.56 99 PRO A CA 1
ATOM 771 C C . PRO A 1 99 ? 17.251 9.627 -32.427 1.00 86.56 99 PRO A C 1
ATOM 773 O O . PRO A 1 99 ? 17.116 8.445 -32.091 1.00 86.56 99 PRO A O 1
ATOM 776 N N . LYS A 1 100 ? 16.259 10.515 -32.314 1.00 82.44 100 LYS A N 1
ATOM 777 C CA . LYS A 1 100 ? 14.945 10.233 -31.711 1.00 82.44 100 LYS A CA 1
ATOM 778 C C . LYS A 1 100 ? 14.259 9.019 -32.343 1.00 82.44 100 LYS A C 1
ATOM 780 O O . LYS A 1 100 ? 13.666 8.203 -31.645 1.00 82.44 100 LYS A O 1
ATOM 785 N N . GLU A 1 101 ? 14.373 8.872 -33.654 1.00 85.62 101 GLU A N 1
ATOM 786 C CA . GLU A 1 101 ? 13.779 7.791 -34.439 1.00 85.62 101 GLU A CA 1
ATOM 787 C C . GLU A 1 101 ? 14.381 6.431 -34.060 1.00 85.62 101 GLU A C 1
ATOM 789 O O . GLU A 1 101 ? 13.655 5.447 -33.919 1.00 85.62 101 GLU A O 1
ATOM 794 N N . ALA A 1 102 ? 15.695 6.385 -33.813 1.00 85.94 102 ALA A N 1
ATOM 795 C CA . ALA A 1 102 ? 16.379 5.177 -33.359 1.00 85.94 102 ALA A CA 1
ATOM 796 C C . ALA A 1 102 ? 16.008 4.823 -31.912 1.00 85.94 102 ALA A C 1
ATOM 798 O O . ALA A 1 102 ? 15.843 3.647 -31.597 1.00 85.94 102 ALA A O 1
ATOM 799 N N . LEU A 1 103 ? 15.813 5.825 -31.044 1.00 84.56 103 LEU A N 1
ATOM 800 C CA . LEU A 1 103 ? 15.305 5.606 -29.685 1.00 84.56 103 LEU A CA 1
ATOM 801 C C . LEU A 1 103 ? 13.878 5.046 -29.704 1.00 84.56 103 LEU A C 1
ATOM 803 O O . LEU A 1 103 ? 13.592 4.108 -28.969 1.00 84.56 103 LEU A O 1
ATOM 807 N N . LYS A 1 104 ? 12.996 5.547 -30.575 1.00 83.19 104 LYS A N 1
ATOM 808 C CA . LYS A 1 104 ? 11.640 4.994 -30.733 1.00 83.19 104 LYS A CA 1
ATOM 809 C C . LYS A 1 104 ? 11.660 3.546 -31.223 1.00 83.19 104 LYS A C 1
ATOM 811 O O . LYS A 1 104 ? 10.954 2.705 -30.673 1.00 83.19 104 LYS A O 1
ATOM 816 N N . ALA A 1 105 ? 12.506 3.235 -32.205 1.00 83.69 105 ALA A N 1
ATOM 817 C CA . ALA A 1 105 ? 12.677 1.864 -32.685 1.00 83.69 105 ALA A CA 1
ATOM 818 C C . ALA A 1 105 ? 13.182 0.921 -31.576 1.00 83.69 105 ALA A C 1
ATOM 820 O O . ALA A 1 105 ? 12.693 -0.198 -31.447 1.00 83.69 105 ALA A O 1
ATOM 821 N N . LEU A 1 106 ? 14.104 1.394 -30.731 1.00 81.88 106 LEU A N 1
ATOM 822 C CA . LEU A 1 106 ? 14.635 0.649 -29.586 1.00 81.88 106 LEU A CA 1
ATOM 823 C C . LEU A 1 106 ? 13.535 0.234 -28.594 1.00 81.88 106 LEU A C 1
ATOM 825 O O . LEU A 1 106 ? 13.550 -0.879 -28.072 1.00 81.88 106 LEU A O 1
ATOM 829 N N . VAL A 1 107 ? 12.574 1.125 -28.343 1.00 77.75 107 VAL A N 1
ATOM 830 C CA . VAL A 1 107 ? 11.476 0.909 -27.386 1.00 77.75 107 VAL A CA 1
ATOM 831 C C . VAL A 1 107 ? 10.479 -0.143 -27.874 1.00 77.75 107 VAL A C 1
ATOM 833 O O . VAL A 1 107 ? 9.919 -0.876 -27.055 1.00 77.75 107 VAL A O 1
ATOM 836 N N . GLY A 1 108 ? 10.322 -0.272 -29.196 1.00 68.94 108 GLY A N 1
ATOM 837 C CA . GLY A 1 108 ? 9.493 -1.293 -29.843 1.00 68.94 108 GLY A CA 1
ATOM 838 C C . GLY A 1 108 ? 10.021 -2.728 -29.719 1.00 68.94 108 GLY A C 1
ATOM 839 O O . GLY A 1 108 ? 9.316 -3.666 -30.087 1.00 68.94 108 GLY A O 1
ATOM 840 N N . HIS A 1 109 ? 11.229 -2.923 -29.180 1.00 73.50 109 HIS A N 1
ATOM 841 C CA . HIS A 1 109 ? 11.823 -4.238 -28.952 1.00 73.50 109 HIS A CA 1
ATOM 842 C C . HIS A 1 109 ? 11.933 -4.574 -27.452 1.00 73.50 109 HIS A C 1
ATOM 844 O O . HIS A 1 109 ? 12.058 -3.684 -26.601 1.00 73.50 109 HIS A O 1
ATOM 850 N N . PRO A 1 110 ? 11.911 -5.867 -27.079 1.00 71.62 110 PRO A N 1
ATOM 851 C CA . PRO A 1 110 ? 12.220 -6.289 -25.719 1.00 71.62 110 PRO A CA 1
ATOM 852 C C . PRO A 1 110 ? 13.702 -6.017 -25.427 1.00 71.62 110 PRO A C 1
ATOM 854 O O . PRO A 1 110 ? 14.577 -6.814 -25.747 1.00 71.62 110 PRO A O 1
ATOM 857 N N . VAL A 1 111 ? 13.983 -4.851 -24.848 1.00 77.00 111 VAL A N 1
ATOM 858 C CA . VAL A 1 111 ? 15.320 -4.421 -24.430 1.00 77.00 111 VAL A CA 1
ATOM 859 C C . VAL A 1 111 ? 15.474 -4.495 -22.915 1.00 77.00 111 VAL A C 1
ATOM 861 O O . VAL A 1 111 ? 14.512 -4.300 -22.166 1.00 77.00 111 VAL A O 1
ATOM 864 N N . ASN A 1 112 ? 16.706 -4.763 -22.484 1.00 85.00 112 ASN A N 1
ATOM 865 C CA . ASN A 1 112 ? 17.108 -4.867 -21.089 1.00 85.00 112 ASN A CA 1
ATOM 866 C C . ASN A 1 112 ? 16.686 -3.611 -20.278 1.00 85.00 112 ASN A C 1
ATOM 868 O O . ASN A 1 112 ? 16.872 -2.489 -20.760 1.00 85.00 112 ASN A O 1
ATOM 872 N N . PRO A 1 113 ? 16.150 -3.758 -19.052 1.00 87.62 113 PRO A N 1
ATOM 873 C CA . PRO A 1 113 ? 15.866 -2.665 -18.119 1.00 87.62 113 PRO A CA 1
ATOM 874 C C . PRO A 1 113 ? 16.951 -1.586 -18.009 1.00 87.62 113 PRO A C 1
ATOM 876 O O . PRO A 1 113 ? 16.628 -0.406 -17.907 1.00 87.62 113 PRO A O 1
ATOM 879 N N . VAL A 1 114 ? 18.238 -1.941 -18.057 1.00 87.69 114 VAL A N 1
ATOM 880 C CA . VAL A 1 114 ? 19.345 -0.963 -18.010 1.00 87.69 114 VAL A CA 1
ATOM 881 C C . VAL A 1 114 ? 19.352 -0.069 -19.259 1.00 87.69 114 VAL A C 1
ATOM 883 O O . VAL A 1 114 ? 19.484 1.151 -19.160 1.00 87.69 114 VAL A O 1
ATOM 886 N N . VAL A 1 115 ? 19.132 -0.663 -20.433 1.00 88.88 115 VAL A N 1
ATOM 887 C CA . VAL A 1 115 ? 19.037 0.038 -21.723 1.00 88.88 115 VAL A CA 1
ATOM 888 C C . VAL A 1 115 ? 17.792 0.935 -21.754 1.00 88.88 115 VAL A C 1
ATOM 890 O O . VAL A 1 115 ? 17.874 2.093 -22.163 1.00 88.88 115 VAL A O 1
ATOM 893 N N . ARG A 1 116 ? 16.649 0.444 -21.250 1.00 89.69 116 ARG A N 1
ATOM 894 C CA . ARG A 1 116 ? 15.410 1.238 -21.113 1.00 89.69 116 ARG A CA 1
ATOM 895 C C . ARG A 1 116 ? 15.591 2.439 -20.187 1.00 89.69 116 ARG A C 1
ATOM 897 O O . ARG A 1 116 ? 15.136 3.530 -20.520 1.00 89.69 116 ARG A O 1
ATOM 904 N N . LEU A 1 117 ? 16.276 2.264 -19.056 1.00 90.50 117 LEU A N 1
ATOM 905 C CA . LEU A 1 117 ? 16.553 3.352 -18.116 1.00 90.50 117 LEU A CA 1
ATOM 906 C C . LEU A 1 117 ? 17.461 4.424 -18.739 1.00 90.50 117 LEU A C 1
ATOM 908 O O . LEU A 1 117 ? 17.195 5.617 -18.592 1.00 90.50 117 LEU A O 1
ATOM 912 N N . ALA A 1 118 ? 18.486 4.021 -19.494 1.00 90.06 118 ALA A N 1
ATOM 913 C CA . ALA A 1 118 ? 19.331 4.957 -20.236 1.00 90.06 118 ALA A CA 1
ATOM 914 C C . ALA A 1 118 ? 18.527 5.742 -21.291 1.00 90.06 118 ALA A C 1
ATOM 916 O O . ALA A 1 118 ? 18.669 6.964 -21.396 1.00 90.06 118 ALA A O 1
ATOM 917 N N . ALA A 1 119 ? 17.633 5.071 -22.026 1.00 90.12 119 ALA A N 1
ATOM 918 C CA . ALA A 1 119 ? 16.737 5.720 -22.984 1.00 90.12 119 ALA A CA 1
ATOM 919 C C . ALA A 1 119 ? 15.777 6.714 -22.301 1.00 90.12 119 ALA A C 1
ATOM 921 O O . ALA A 1 119 ? 15.549 7.801 -22.831 1.00 90.12 119 ALA A O 1
ATOM 922 N N . LEU A 1 120 ? 15.276 6.391 -21.101 1.00 91.19 120 LEU A N 1
ATOM 923 C CA . LEU A 1 120 ? 14.430 7.281 -20.295 1.00 91.19 120 LEU A CA 1
ATOM 924 C C . LEU A 1 120 ? 15.179 8.539 -19.829 1.00 91.19 120 LEU A C 1
ATOM 926 O O . LEU A 1 120 ? 14.617 9.637 -19.811 1.00 91.19 120 LEU A O 1
ATOM 930 N N . GLY A 1 121 ? 16.452 8.396 -19.451 1.00 88.94 121 GLY A N 1
ATOM 931 C CA . GLY A 1 121 ? 17.311 9.538 -19.133 1.00 88.94 121 GLY A CA 1
ATOM 932 C C . GLY A 1 121 ? 17.519 10.441 -20.350 1.00 88.94 121 GLY A C 1
ATOM 933 O O . GLY A 1 121 ? 17.423 11.666 -20.252 1.00 88.94 121 GLY A O 1
ATOM 934 N N . ARG A 1 122 ? 17.720 9.842 -21.532 1.00 88.88 122 ARG A N 1
ATOM 935 C CA . ARG A 1 122 ? 17.854 10.592 -22.785 1.00 88.88 122 ARG A CA 1
ATOM 936 C C . ARG A 1 122 ? 16.556 11.296 -23.181 1.00 88.88 122 ARG A C 1
ATOM 938 O O . ARG A 1 122 ? 16.622 12.456 -23.580 1.00 88.88 122 ARG A O 1
ATOM 945 N N . SER A 1 123 ? 15.396 10.658 -23.030 1.00 88.50 123 SER A N 1
ATOM 946 C CA . SER A 1 123 ? 14.110 11.280 -23.368 1.00 88.50 123 SER A CA 1
ATOM 947 C C . SER A 1 123 ? 13.807 12.517 -22.516 1.00 88.50 123 SER A C 1
ATOM 949 O O . SER A 1 123 ? 13.245 13.474 -23.041 1.00 88.50 123 SER A O 1
ATOM 951 N N . HIS A 1 124 ? 14.253 12.556 -21.251 1.00 85.94 124 HIS A N 1
ATOM 952 C CA . HIS A 1 124 ? 14.175 13.766 -20.418 1.00 85.94 124 HIS A CA 1
ATOM 953 C C . HIS A 1 124 ? 15.006 14.913 -20.991 1.00 85.94 124 HIS A C 1
ATOM 955 O O . HIS A 1 124 ? 14.525 16.031 -21.060 1.00 85.94 124 HIS A O 1
ATOM 961 N N . SER A 1 125 ? 16.233 14.649 -21.445 1.00 85.50 125 SER A N 1
ATOM 962 C CA . SER A 1 125 ? 17.077 15.698 -22.043 1.00 85.50 125 SER A CA 1
ATOM 963 C C . SER A 1 125 ? 16.574 16.218 -23.398 1.00 85.50 125 SER A C 1
ATOM 965 O O . SER A 1 125 ? 17.092 17.211 -23.899 1.00 85.50 125 SER A O 1
ATOM 967 N N . LEU A 1 126 ? 15.622 15.512 -24.013 1.00 84.56 126 LEU A N 1
ATOM 968 C CA . LEU A 1 126 ? 14.984 15.872 -25.280 1.00 84.56 126 LEU A CA 1
ATOM 969 C C . LEU A 1 126 ? 13.576 16.460 -25.083 1.00 84.56 126 LEU A C 1
ATOM 971 O O . LEU A 1 126 ? 12.932 16.776 -26.081 1.00 84.56 126 LEU A O 1
ATOM 975 N N . ASP A 1 127 ? 13.089 16.549 -23.838 1.00 86.31 127 ASP A N 1
ATOM 976 C CA . ASP A 1 127 ? 11.711 16.922 -23.487 1.00 86.31 127 ASP A CA 1
ATOM 977 C C . ASP A 1 127 ? 10.638 16.139 -24.283 1.00 86.31 127 ASP A C 1
ATOM 979 O O . ASP A 1 127 ? 9.588 16.662 -24.660 1.00 86.31 127 ASP A O 1
ATOM 983 N N . ASP A 1 128 ? 10.896 14.852 -24.555 1.00 88.25 128 ASP A N 1
ATOM 984 C CA . ASP A 1 128 ? 10.036 14.004 -25.388 1.00 88.25 128 ASP A CA 1
ATOM 985 C C . ASP A 1 128 ? 9.073 13.159 -24.541 1.00 88.25 128 ASP A C 1
ATOM 987 O O . ASP A 1 128 ? 9.394 12.051 -24.092 1.00 88.25 128 ASP A O 1
ATOM 991 N N . PHE A 1 129 ? 7.876 13.703 -24.313 1.00 88.12 129 PHE A N 1
ATOM 992 C CA . PHE A 1 129 ? 6.833 13.065 -23.504 1.00 88.12 129 PHE A CA 1
ATOM 993 C C . PHE A 1 129 ? 6.284 11.778 -24.125 1.00 88.12 129 PHE A C 1
ATOM 995 O O . PHE A 1 129 ? 6.018 10.830 -23.384 1.00 88.12 129 PHE A O 1
ATOM 1002 N N . ASP A 1 130 ? 6.165 11.717 -25.453 1.00 88.88 130 ASP A N 1
ATOM 1003 C CA . ASP A 1 130 ? 5.664 10.529 -26.152 1.00 88.88 130 ASP A CA 1
ATOM 1004 C C . ASP A 1 130 ? 6.656 9.377 -25.997 1.00 88.88 130 ASP A C 1
ATOM 1006 O O . ASP A 1 130 ? 6.295 8.288 -25.560 1.00 88.88 130 ASP A O 1
ATOM 1010 N N . LEU A 1 131 ? 7.944 9.643 -26.247 1.00 88.44 131 LEU A N 1
ATOM 1011 C CA . LEU A 1 131 ? 8.997 8.646 -26.060 1.00 88.44 131 LEU A CA 1
ATOM 1012 C C . LEU A 1 131 ? 9.081 8.188 -24.597 1.00 88.44 131 LEU A C 1
ATOM 1014 O O . LEU A 1 131 ? 9.276 7.004 -24.328 1.00 88.44 131 LEU A O 1
ATOM 1018 N N . LYS A 1 132 ? 8.910 9.107 -23.636 1.00 89.75 132 LYS A N 1
ATOM 1019 C CA . LYS A 1 132 ? 8.847 8.762 -22.210 1.00 89.75 132 LYS A CA 1
ATOM 1020 C C . LYS A 1 132 ? 7.679 7.816 -21.914 1.00 89.75 132 LYS A C 1
ATOM 1022 O O . LYS A 1 132 ? 7.881 6.828 -21.212 1.00 89.75 132 LYS A O 1
ATOM 1027 N N . ALA A 1 133 ? 6.488 8.097 -22.439 1.00 89.12 133 ALA A N 1
ATOM 1028 C CA . ALA A 1 133 ? 5.319 7.244 -22.256 1.00 89.12 133 ALA A CA 1
ATOM 1029 C C . ALA A 1 133 ? 5.529 5.855 -22.880 1.00 89.12 133 ALA A C 1
ATOM 1031 O O . ALA A 1 133 ? 5.293 4.849 -22.211 1.00 89.12 133 ALA A O 1
ATOM 1032 N N . ASP A 1 134 ? 6.067 5.796 -24.100 1.00 88.31 134 ASP A N 1
ATOM 1033 C CA . ASP A 1 134 ? 6.360 4.542 -24.796 1.00 88.31 134 ASP A CA 1
ATOM 1034 C C . ASP A 1 134 ? 7.354 3.680 -23.998 1.00 88.31 134 ASP A C 1
ATOM 1036 O O . ASP A 1 134 ? 7.121 2.486 -23.797 1.00 88.31 134 ASP A O 1
ATOM 1040 N N . ILE A 1 135 ? 8.431 4.280 -23.466 1.00 89.38 135 ILE A N 1
ATOM 1041 C CA . ILE A 1 135 ? 9.430 3.572 -22.644 1.00 89.38 135 ILE A CA 1
ATOM 1042 C C . ILE A 1 135 ? 8.785 2.965 -21.395 1.00 89.38 135 ILE A C 1
ATOM 1044 O O . ILE A 1 135 ? 9.041 1.799 -21.074 1.00 89.38 135 ILE A O 1
ATOM 1048 N N . LEU A 1 136 ? 7.966 3.756 -20.694 1.00 90.50 136 LEU A N 1
ATOM 1049 C CA . LEU A 1 136 ? 7.352 3.373 -19.423 1.00 90.50 136 LEU A CA 1
ATOM 1050 C C . LEU A 1 136 ? 6.191 2.385 -19.595 1.00 90.50 136 LEU A C 1
ATOM 1052 O O . LEU A 1 136 ? 5.952 1.585 -18.695 1.00 90.50 136 LEU A O 1
ATOM 1056 N N . SER A 1 137 ? 5.513 2.383 -20.747 1.00 87.12 137 SER A N 1
ATOM 1057 C CA . SER A 1 137 ? 4.398 1.468 -21.038 1.00 87.12 137 SER A CA 1
ATOM 1058 C C . SER A 1 137 ? 4.795 -0.013 -21.010 1.00 87.12 137 SER A C 1
ATOM 1060 O O . SER A 1 137 ? 3.977 -0.870 -20.691 1.00 87.12 137 SER A O 1
ATOM 1062 N N . GLY A 1 138 ? 6.062 -0.317 -21.311 1.00 80.88 138 GLY A N 1
ATOM 1063 C CA . GLY A 1 138 ? 6.602 -1.677 -21.296 1.00 80.88 138 GLY A CA 1
ATOM 1064 C C . GLY A 1 138 ? 7.195 -2.110 -19.953 1.00 80.88 138 GLY A C 1
ATOM 1065 O O . GLY A 1 138 ? 7.815 -3.170 -19.889 1.00 80.88 138 GLY A O 1
ATOM 1066 N N . VAL A 1 139 ? 7.088 -1.293 -18.900 1.00 87.75 139 VAL A N 1
ATOM 1067 C CA . VAL A 1 139 ? 7.623 -1.633 -17.575 1.00 87.75 139 VAL A CA 1
ATOM 1068 C C . VAL A 1 139 ? 6.632 -2.528 -16.843 1.00 87.75 139 VAL A C 1
ATOM 1070 O O . VAL A 1 139 ? 5.516 -2.119 -16.530 1.00 87.75 139 VAL A O 1
ATOM 1073 N N . GLN A 1 140 ? 7.063 -3.748 -16.524 1.00 86.69 140 GLN A N 1
ATOM 1074 C CA . GLN A 1 140 ? 6.266 -4.661 -15.717 1.00 86.69 140 GLN A CA 1
ATOM 1075 C C . GLN A 1 140 ? 6.228 -4.183 -14.262 1.00 86.69 140 GLN A C 1
ATOM 1077 O O . GLN A 1 140 ? 7.263 -4.102 -13.598 1.00 86.69 140 GLN A O 1
ATOM 1082 N N . LEU A 1 141 ? 5.025 -3.907 -13.760 1.00 88.50 141 LEU A N 1
ATOM 1083 C CA . LEU A 1 141 ? 4.799 -3.590 -12.353 1.00 88.50 141 LEU A CA 1
ATOM 1084 C C . LEU A 1 141 ? 4.602 -4.879 -11.531 1.00 88.50 141 LEU A C 1
ATOM 1086 O O . LEU A 1 141 ? 4.078 -5.869 -12.058 1.00 88.50 141 LEU A O 1
ATOM 1090 N N . PRO A 1 142 ? 4.983 -4.885 -10.239 1.00 88.12 142 PRO A N 1
ATOM 1091 C CA . PRO A 1 142 ? 4.769 -6.016 -9.339 1.00 88.12 142 PRO A CA 1
ATOM 1092 C C . PRO A 1 142 ? 3.311 -6.051 -8.851 1.00 88.12 142 PRO A C 1
ATOM 1094 O O . PRO A 1 142 ? 2.996 -5.742 -7.702 1.00 88.12 142 PRO A O 1
ATOM 1097 N N . GLU A 1 143 ? 2.391 -6.415 -9.745 1.00 89.31 143 GLU A N 1
ATOM 1098 C CA . GLU A 1 143 ? 0.944 -6.351 -9.493 1.00 89.31 143 GLU A CA 1
ATOM 1099 C C . GLU A 1 143 ? 0.493 -7.175 -8.280 1.00 89.31 143 GLU A C 1
ATOM 1101 O O . GLU A 1 143 ? -0.402 -6.752 -7.548 1.00 89.31 143 GLU A O 1
ATOM 1106 N N . ALA A 1 144 ? 1.126 -8.327 -8.036 1.00 89.06 144 ALA A N 1
ATOM 1107 C CA . ALA A 1 144 ? 0.813 -9.184 -6.895 1.00 89.06 144 ALA A CA 1
ATOM 1108 C C . ALA A 1 144 ? 1.116 -8.494 -5.554 1.00 89.06 144 ALA A C 1
ATOM 1110 O O . ALA A 1 144 ? 0.277 -8.520 -4.652 1.00 89.06 144 ALA A O 1
ATOM 1111 N N . ASP A 1 145 ? 2.266 -7.825 -5.450 1.00 89.38 145 ASP A N 1
ATOM 1112 C CA . ASP A 1 145 ? 2.672 -7.096 -4.245 1.00 89.38 145 ASP A CA 1
ATOM 1113 C C . ASP A 1 145 ? 1.773 -5.875 -4.026 1.00 89.38 145 ASP A C 1
ATOM 1115 O O . ASP A 1 145 ? 1.276 -5.651 -2.922 1.00 89.38 145 ASP A O 1
ATOM 1119 N N . ILE A 1 146 ? 1.465 -5.135 -5.099 1.00 89.75 146 ILE A N 1
ATOM 1120 C CA . ILE A 1 146 ? 0.518 -4.010 -5.060 1.00 89.75 146 ILE A CA 1
ATOM 1121 C C . ILE A 1 146 ? -0.857 -4.485 -4.574 1.00 89.75 146 ILE A C 1
ATOM 1123 O O . ILE A 1 146 ? -1.475 -3.841 -3.724 1.00 89.75 146 ILE A O 1
ATOM 1127 N N . LYS A 1 147 ? -1.349 -5.618 -5.088 1.00 90.88 147 LYS A N 1
ATOM 1128 C CA . LYS A 1 147 ? -2.630 -6.205 -4.676 1.00 90.88 147 LYS A CA 1
ATOM 1129 C C . LYS A 1 147 ? -2.608 -6.629 -3.209 1.00 90.88 147 LYS A C 1
ATOM 1131 O O . LYS A 1 147 ? -3.565 -6.358 -2.485 1.00 90.88 147 LYS A O 1
ATOM 1136 N N . HIS A 1 148 ? -1.525 -7.261 -2.760 1.00 92.25 148 HIS A N 1
ATOM 1137 C CA . HIS A 1 148 ? -1.358 -7.662 -1.366 1.00 92.25 148 HIS A CA 1
ATOM 1138 C C . HIS A 1 148 ? -1.389 -6.453 -0.421 1.00 92.25 148 HIS A C 1
ATOM 1140 O O .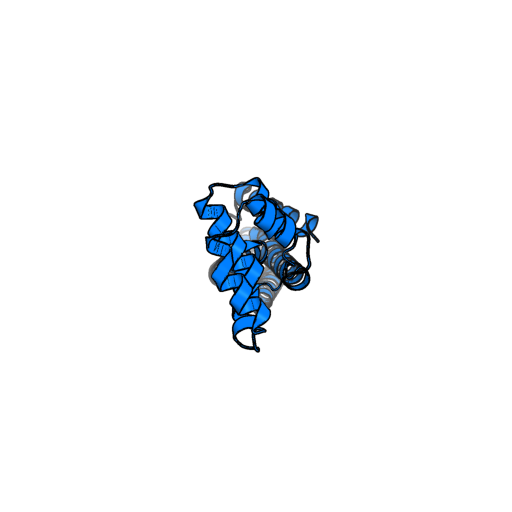 HIS A 1 148 ? -2.165 -6.444 0.534 1.00 92.25 148 HIS A O 1
ATOM 1146 N N . LEU A 1 149 ? -0.636 -5.396 -0.740 1.00 92.62 149 LEU A N 1
ATOM 1147 C CA . LEU A 1 149 ? -0.619 -4.152 0.032 1.00 92.62 149 LEU A CA 1
ATOM 1148 C C . LEU A 1 149 ? -1.987 -3.457 0.046 1.00 92.62 149 LEU A C 1
ATOM 1150 O O . LEU A 1 149 ? -2.427 -2.996 1.096 1.00 92.62 149 LEU A O 1
ATOM 1154 N N . ARG A 1 150 ? -2.713 -3.436 -1.082 1.00 91.06 150 ARG A N 1
ATOM 1155 C CA . ARG A 1 150 ? -4.092 -2.910 -1.135 1.00 91.06 150 ARG A CA 1
ATOM 1156 C C . ARG A 1 150 ? -5.031 -3.673 -0.204 1.00 91.06 150 ARG A C 1
ATOM 1158 O O . ARG A 1 150 ? -5.814 -3.046 0.504 1.00 91.06 150 ARG A O 1
ATOM 1165 N N . ASN A 1 151 ? -4.942 -5.002 -0.171 1.00 91.12 151 ASN A N 1
ATOM 1166 C CA . ASN A 1 151 ? -5.740 -5.818 0.748 1.00 91.12 151 ASN A CA 1
ATOM 1167 C C . ASN A 1 151 ? -5.412 -5.497 2.211 1.00 91.12 151 ASN A C 1
ATOM 1169 O O . ASN A 1 151 ? -6.320 -5.357 3.030 1.00 91.12 151 ASN A O 1
ATOM 1173 N N . GLN A 1 152 ? -4.125 -5.333 2.527 1.00 91.50 152 GLN A N 1
ATOM 1174 C CA . GLN A 1 152 ? -3.673 -4.962 3.866 1.00 91.50 152 GLN A CA 1
ATOM 1175 C C . GLN A 1 152 ? -4.187 -3.570 4.275 1.00 91.50 152 GLN A C 1
ATOM 1177 O O . GLN A 1 152 ? -4.701 -3.410 5.383 1.00 91.50 152 GLN A O 1
ATOM 1182 N N . ALA A 1 153 ? -4.127 -2.580 3.376 1.00 89.06 153 ALA A N 1
ATOM 1183 C CA . ALA A 1 153 ? -4.681 -1.245 3.609 1.00 89.06 153 ALA A CA 1
ATOM 1184 C C . ALA A 1 153 ? -6.191 -1.300 3.896 1.00 89.06 153 ALA A C 1
ATOM 1186 O O . ALA A 1 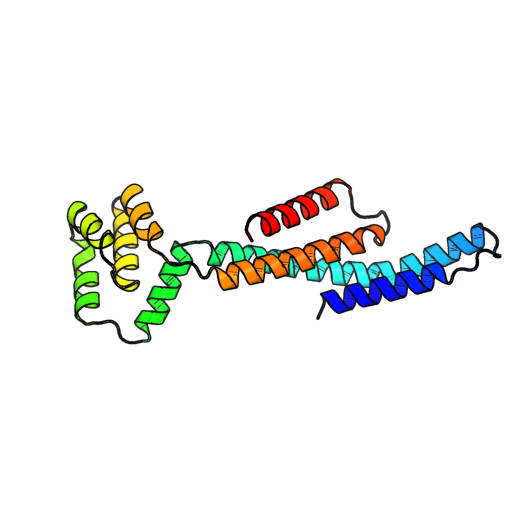153 ? -6.665 -0.709 4.868 1.00 89.06 153 ALA A O 1
ATOM 1187 N N . VAL A 1 154 ? -6.950 -2.070 3.104 1.00 90.81 154 VAL A N 1
ATOM 1188 C CA . VAL A 1 154 ? -8.391 -2.280 3.328 1.00 90.81 154 VAL A CA 1
ATOM 1189 C C . VAL A 1 154 ? -8.661 -2.876 4.710 1.00 90.81 154 VAL A C 1
ATOM 1191 O O . VAL A 1 154 ? -9.534 -2.370 5.417 1.00 90.81 154 VAL A O 1
ATOM 1194 N N . GLU A 1 155 ? -7.915 -3.904 5.127 1.00 90.88 155 GLU A N 1
ATOM 1195 C CA . GLU A 1 155 ? -8.098 -4.521 6.447 1.00 90.88 155 GLU A CA 1
ATOM 1196 C C . GLU A 1 155 ? -7.843 -3.520 7.587 1.00 90.88 155 GLU A C 1
ATOM 1198 O O . GLU A 1 155 ? -8.611 -3.457 8.557 1.00 90.88 155 GLU A O 1
ATOM 1203 N N . ILE A 1 156 ? -6.799 -2.695 7.461 1.00 90.12 156 ILE A N 1
ATOM 1204 C CA . ILE A 1 156 ? -6.482 -1.650 8.440 1.00 90.12 156 ILE A CA 1
ATOM 1205 C C . ILE A 1 156 ? -7.623 -0.634 8.522 1.00 90.12 156 ILE A C 1
ATOM 1207 O O . ILE A 1 156 ? -8.141 -0.375 9.611 1.00 90.12 156 ILE A O 1
ATOM 1211 N N . TYR A 1 157 ? -8.070 -0.099 7.385 1.00 88.75 157 TYR A N 1
ATOM 1212 C CA . TYR A 1 157 ? -9.145 0.891 7.342 1.00 88.75 157 TYR A CA 1
ATOM 1213 C C . TYR A 1 157 ? -10.475 0.351 7.882 1.00 88.75 157 TYR A C 1
ATOM 1215 O O . TYR A 1 157 ? -11.165 1.046 8.632 1.00 88.75 157 TYR A O 1
ATOM 1223 N N . GLN A 1 158 ? -10.816 -0.903 7.578 1.00 88.81 158 GLN A N 1
ATOM 1224 C CA . GLN A 1 158 ? -11.994 -1.567 8.142 1.00 88.81 158 GLN A CA 1
ATOM 1225 C C .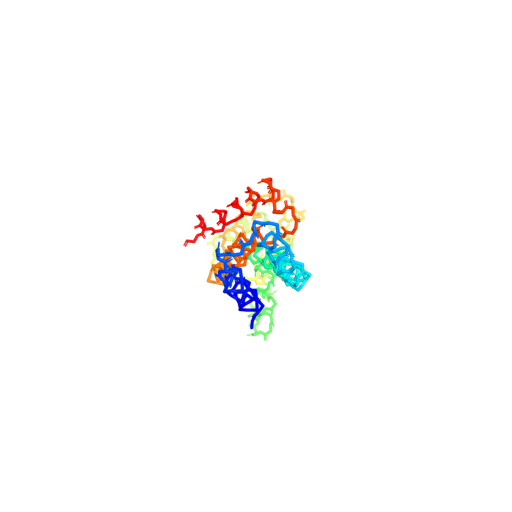 GLN A 1 158 ? -11.888 -1.727 9.664 1.00 88.81 158 GLN A C 1
ATOM 1227 O O . GLN A 1 158 ? -12.859 -1.469 10.377 1.00 88.81 158 GLN A O 1
ATOM 1232 N N . THR A 1 159 ? -10.707 -2.084 10.175 1.00 87.00 159 THR A N 1
ATOM 1233 C CA . THR A 1 159 ? -10.447 -2.209 11.620 1.00 87.00 159 THR A CA 1
ATOM 1234 C C . THR A 1 159 ? -10.556 -0.856 12.335 1.00 87.00 159 THR A C 1
ATOM 1236 O O . THR A 1 159 ? -11.086 -0.760 13.445 1.00 87.00 159 THR A O 1
ATOM 1239 N N . VAL A 1 160 ? -10.105 0.224 11.691 1.00 84.31 160 VAL A N 1
ATOM 1240 C CA . VAL A 1 160 ? -10.253 1.588 12.216 1.00 84.31 160 VAL A CA 1
ATOM 1241 C C . VAL A 1 160 ? -11.727 2.018 12.225 1.00 84.31 160 VAL A C 1
ATOM 1243 O O . VAL A 1 160 ? -12.191 2.574 13.224 1.00 84.31 160 VAL A O 1
ATOM 1246 N N . LEU A 1 161 ? -12.491 1.718 11.167 1.00 83.56 161 LEU A N 1
ATOM 1247 C CA . LEU A 1 161 ? -13.931 2.001 11.111 1.00 83.56 161 LEU A CA 1
ATOM 1248 C C . LEU A 1 161 ? -14.732 1.218 12.154 1.00 83.56 161 LEU A C 1
ATOM 1250 O O . LEU A 1 161 ? -15.617 1.797 12.784 1.00 83.56 161 LEU A O 1
ATOM 1254 N N . SER A 1 162 ? -14.433 -0.065 12.378 1.00 79.75 162 SER A N 1
ATOM 1255 C CA . SER A 1 162 ? -15.127 -0.852 13.408 1.00 79.75 162 SER A CA 1
ATOM 1256 C C . SER A 1 162 ? -14.888 -0.283 14.812 1.00 79.75 162 SER A C 1
ATOM 1258 O O . SER A 1 162 ? -15.787 -0.287 15.651 1.00 79.75 162 SER A O 1
ATOM 1260 N N . GLY A 1 163 ? -13.706 0.298 15.046 1.00 70.69 163 GLY A N 1
ATOM 1261 C CA . GLY A 1 163 ? -13.345 0.961 16.300 1.00 70.69 163 GLY A CA 1
ATOM 1262 C C . GLY A 1 163 ? -13.843 2.402 16.440 1.00 70.69 163 GLY A C 1
ATOM 1263 O O . GLY A 1 163 ? -13.638 3.022 17.484 1.00 70.69 163 GLY A O 1
ATOM 1264 N N . ALA A 1 164 ? -14.492 2.961 15.418 1.00 70.44 164 ALA A N 1
ATOM 1265 C CA . ALA A 1 164 ? -14.880 4.370 15.360 1.00 70.44 164 ALA A CA 1
ATOM 1266 C C . ALA A 1 164 ? -15.993 4.759 16.351 1.00 70.44 164 ALA A C 1
ATOM 1268 O O . ALA A 1 164 ? -16.110 5.924 16.737 1.00 70.44 164 ALA A O 1
ATOM 1269 N N . SER A 1 165 ? -16.826 3.801 16.764 1.00 63.19 165 SER A N 1
ATOM 1270 C CA . SER A 1 165 ? -17.904 3.990 17.750 1.00 63.19 165 SER A CA 1
ATOM 1271 C C . SER A 1 165 ? -17.398 4.084 19.197 1.00 63.19 165 SER A C 1
ATOM 1273 O O . SER A 1 165 ? -18.178 4.366 20.109 1.00 63.19 165 SER A O 1
ATOM 1275 N N . LEU A 1 166 ? -16.098 3.851 19.404 1.00 62.72 166 LEU A N 1
ATOM 1276 C CA . LEU A 1 166 ? -15.495 3.604 20.714 1.00 62.72 166 LEU A CA 1
ATOM 1277 C C . LEU A 1 166 ? -14.681 4.786 21.248 1.00 62.72 166 LEU A C 1
ATOM 1279 O O . LEU A 1 166 ? -14.409 4.848 22.447 1.00 62.72 166 LEU A O 1
ATOM 1283 N N . LYS A 1 167 ? -14.340 5.761 20.394 1.00 61.88 167 LYS A N 1
ATOM 1284 C CA . LYS A 1 167 ? -13.728 7.020 20.837 1.00 61.88 167 LYS A CA 1
ATOM 1285 C C . LYS A 1 167 ? -14.718 7.826 21.694 1.00 61.88 167 LYS A C 1
ATOM 1287 O O . LYS A 1 167 ? -15.896 7.911 21.334 1.00 61.88 167 LYS A O 1
ATOM 1292 N N . PRO A 1 168 ? -14.274 8.477 22.784 1.00 51.09 168 PRO A N 1
ATOM 1293 C CA . PRO A 1 168 ? -15.054 9.533 23.424 1.00 51.09 168 PRO A CA 1
ATOM 1294 C C . PRO A 1 168 ? -15.386 10.615 22.382 1.00 51.09 168 PRO A C 1
ATOM 1296 O O . PRO A 1 168 ? -14.479 11.145 21.751 1.00 51.09 168 PRO A O 1
ATOM 1299 N N . GLY A 1 169 ? -16.674 10.887 22.147 1.00 57.41 169 GLY A N 1
ATOM 1300 C CA . GLY A 1 169 ? -17.134 11.794 21.079 1.00 57.41 169 GLY A CA 1
ATOM 1301 C C . GLY A 1 169 ? -17.307 11.155 19.691 1.00 57.41 169 GLY A C 1
ATOM 1302 O O . GLY A 1 169 ? -17.869 11.789 18.804 1.00 57.41 169 GLY A O 1
ATOM 1303 N N . GLY A 1 170 ? -16.917 9.887 19.516 1.00 66.12 170 GLY A N 1
ATOM 1304 C CA . GLY A 1 170 ? -16.993 9.165 18.245 1.00 66.12 170 GLY A CA 1
ATOM 1305 C C . GLY A 1 170 ? -16.027 9.691 17.178 1.00 66.12 170 GLY A C 1
ATOM 1306 O O . GLY A 1 170 ? -15.356 10.703 17.345 1.00 66.12 170 GLY A O 1
ATOM 1307 N N . MET A 1 171 ? -15.930 8.966 16.066 1.00 78.69 171 MET A N 1
ATOM 1308 C CA . MET A 1 171 ? -15.283 9.468 14.851 1.00 78.69 171 MET A CA 1
ATOM 1309 C C . MET A 1 171 ? -16.227 10.419 14.111 1.00 78.69 171 MET A C 1
ATOM 1311 O O . MET A 1 171 ? -17.418 10.103 13.962 1.00 78.69 171 MET A O 1
ATOM 1315 N N . LEU A 1 172 ? -15.697 11.545 13.631 1.00 80.12 172 LEU A N 1
ATOM 1316 C CA . LEU A 1 172 ? -16.489 12.542 12.914 1.00 80.12 172 LEU A CA 1
ATOM 1317 C C . LEU A 1 172 ? -17.054 11.945 11.609 1.00 80.12 172 LEU A C 1
ATOM 1319 O O . LEU A 1 172 ? -16.415 11.078 11.003 1.00 80.12 172 LEU A O 1
ATOM 1323 N N . PRO A 1 173 ? -18.240 12.386 11.143 1.00 80.38 173 PRO A N 1
ATOM 1324 C CA . PRO A 1 173 ? -18.819 11.905 9.886 1.00 80.38 173 PRO A CA 1
ATOM 1325 C C . PRO A 1 173 ? -17.857 12.014 8.693 1.00 80.38 173 PRO A C 1
ATOM 1327 O O . PRO A 1 173 ? -17.752 11.074 7.906 1.00 80.38 173 PRO A O 1
ATOM 1330 N N . ASP A 1 174 ? -17.096 13.106 8.609 1.00 84.88 174 ASP A N 1
ATOM 1331 C CA . ASP A 1 174 ? -16.139 13.350 7.524 1.00 84.88 174 ASP A CA 1
ATOM 1332 C C . ASP A 1 174 ? -14.957 12.375 7.542 1.00 84.88 174 ASP A C 1
ATOM 1334 O O . ASP A 1 174 ? -14.530 11.880 6.496 1.00 84.88 174 ASP A O 1
ATOM 1338 N N . GLU A 1 175 ? -14.457 12.035 8.731 1.00 81.62 175 GLU A N 1
ATOM 1339 C CA . GLU A 1 175 ? -13.402 11.033 8.898 1.00 81.62 175 GLU A CA 1
ATOM 1340 C C . GLU A 1 175 ? -13.896 9.652 8.448 1.00 81.62 175 GLU A C 1
ATOM 1342 O O . GLU A 1 175 ? -13.215 8.970 7.681 1.00 81.62 175 GLU A O 1
ATOM 1347 N N . LYS A 1 176 ? -15.118 9.265 8.842 1.00 82.81 176 LYS A N 1
ATOM 1348 C CA . LYS A 1 176 ? -15.735 8.002 8.402 1.00 82.81 176 LYS A CA 1
ATOM 1349 C C . LYS A 1 176 ? -15.913 7.953 6.887 1.00 82.81 176 LYS A C 1
ATOM 1351 O O . LYS A 1 176 ? -15.608 6.932 6.274 1.00 82.81 176 LYS A O 1
ATOM 1356 N N . MET A 1 177 ? -16.385 9.044 6.281 1.00 85.62 177 MET A N 1
ATOM 1357 C CA . MET A 1 177 ? -16.518 9.141 4.826 1.00 85.62 177 MET A CA 1
ATOM 1358 C C . MET A 1 177 ? -15.164 9.027 4.125 1.00 85.62 177 MET A C 1
ATOM 1360 O O . MET A 1 177 ? -15.062 8.333 3.117 1.00 85.62 177 MET A O 1
ATOM 1364 N N . THR A 1 178 ? -14.124 9.670 4.659 1.00 87.75 178 THR A N 1
ATOM 1365 C CA . THR A 1 178 ? -12.767 9.620 4.095 1.00 87.75 178 THR A CA 1
ATOM 1366 C C . THR A 1 178 ? -12.226 8.194 4.092 1.00 87.75 178 THR A C 1
ATOM 1368 O O . THR A 1 178 ? -11.796 7.707 3.047 1.00 87.75 178 THR A O 1
ATOM 1371 N N . ILE A 1 179 ? -12.335 7.488 5.220 1.00 85.69 179 ILE A N 1
ATOM 1372 C CA . ILE A 1 179 ? -11.896 6.090 5.315 1.00 85.69 179 ILE A CA 1
ATOM 1373 C C . ILE A 1 179 ? -12.741 5.187 4.403 1.00 85.69 179 ILE A C 1
ATOM 1375 O O . ILE A 1 179 ? -12.208 4.313 3.722 1.00 85.69 179 ILE A O 1
ATOM 1379 N N . GLY A 1 180 ? -14.054 5.425 4.318 1.00 85.44 180 GLY A N 1
ATOM 1380 C CA . GLY A 1 180 ? -14.935 4.711 3.389 1.00 85.44 180 GLY A CA 1
ATOM 1381 C C . GLY A 1 180 ? -14.510 4.868 1.923 1.00 85.44 180 GLY A C 1
ATOM 1382 O O . GLY A 1 180 ? -14.472 3.884 1.184 1.00 85.44 180 GLY A O 1
ATOM 1383 N N . ARG A 1 181 ? -14.115 6.081 1.511 1.00 88.88 181 ARG A N 1
ATOM 1384 C CA . ARG A 1 181 ? -13.565 6.334 0.168 1.00 88.88 181 ARG A CA 1
ATOM 1385 C C . ARG A 1 181 ? -12.242 5.609 -0.055 1.00 88.88 181 ARG A C 1
ATOM 1387 O O . ARG A 1 181 ? -12.054 5.063 -1.137 1.00 88.88 181 ARG A O 1
ATOM 1394 N N . GLN A 1 182 ? -11.354 5.574 0.942 1.00 86.19 182 GLN A N 1
ATOM 1395 C CA . GLN A 1 182 ? -10.091 4.831 0.848 1.00 86.19 182 GLN A CA 1
ATOM 1396 C C . GLN A 1 182 ? -10.354 3.337 0.635 1.00 86.19 182 GLN A C 1
ATOM 1398 O O . GLN A 1 182 ? -9.873 2.767 -0.341 1.00 86.19 182 GLN A O 1
ATOM 1403 N N . ILE A 1 183 ? -11.226 2.718 1.438 1.00 87.06 183 ILE A N 1
ATOM 1404 C CA . ILE A 1 183 ? -11.622 1.310 1.252 1.00 87.06 183 ILE A CA 1
ATOM 1405 C C . ILE A 1 183 ? -12.129 1.063 -0.170 1.00 87.06 183 ILE A C 1
ATOM 1407 O O . ILE A 1 183 ? -11.693 0.113 -0.822 1.00 87.06 183 ILE A O 1
ATOM 1411 N N . GLN A 1 184 ? -13.018 1.920 -0.675 1.00 86.00 184 GLN A N 1
ATOM 1412 C CA . GLN A 1 184 ? -13.551 1.787 -2.029 1.00 86.00 184 GLN A CA 1
ATOM 1413 C C . GLN A 1 184 ? -12.460 1.946 -3.102 1.00 86.00 184 GLN A C 1
ATOM 1415 O O . GLN A 1 184 ? -12.436 1.187 -4.074 1.00 86.00 184 GLN A O 1
ATOM 1420 N N . ALA A 1 185 ? -11.541 2.897 -2.928 1.00 85.81 185 ALA A N 1
ATOM 1421 C CA . ALA A 1 185 ? -10.443 3.155 -3.856 1.00 85.81 185 ALA A CA 1
ATOM 1422 C C . ALA A 1 185 ? -9.476 1.966 -3.974 1.00 85.81 185 ALA A C 1
ATOM 1424 O O . ALA A 1 185 ? -8.990 1.685 -5.070 1.00 85.81 185 ALA A O 1
ATOM 1425 N N . HIS A 1 186 ? -9.228 1.245 -2.880 1.00 85.69 186 HIS A N 1
A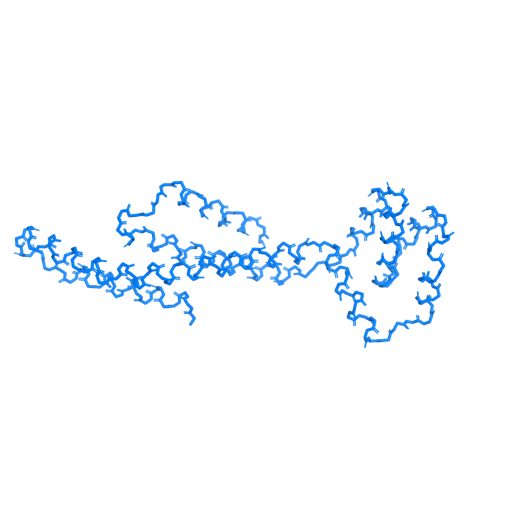TOM 1426 C CA . HIS A 1 186 ? -8.402 0.035 -2.908 1.00 85.69 186 HIS A CA 1
ATOM 1427 C C . HIS A 1 186 ? -9.186 -1.189 -3.378 1.00 85.69 186 HIS A C 1
ATOM 1429 O O . HIS A 1 186 ? -8.633 -1.997 -4.114 1.00 85.69 186 HIS A O 1
ATOM 1435 N N . SER A 1 187 ? -10.475 -1.290 -3.037 1.00 78.94 187 SER A N 1
ATOM 1436 C CA . SER A 1 187 ? -11.320 -2.439 -3.397 1.00 78.94 187 SER A CA 1
ATOM 1437 C C . SER A 1 187 ? -11.705 -2.484 -4.877 1.00 78.94 187 SER A C 1
ATOM 1439 O O . SER A 1 187 ? -11.889 -3.558 -5.431 1.00 78.94 187 SER A O 1
ATOM 1441 N N . SER A 1 188 ? -11.822 -1.326 -5.533 1.00 69.69 188 SER A N 1
ATOM 1442 C CA . SER A 1 188 ? -12.164 -1.224 -6.964 1.00 69.69 188 SER A CA 1
ATOM 1443 C C . SER A 1 188 ? -10.992 -1.500 -7.911 1.00 69.69 188 SER A C 1
ATOM 1445 O O . SER A 1 188 ? -11.191 -1.573 -9.120 1.00 69.69 188 SER A O 1
ATOM 1447 N N . LYS A 1 189 ? -9.773 -1.642 -7.376 1.00 58.72 189 LYS A N 1
ATOM 1448 C CA . LYS A 1 189 ? -8.544 -1.904 -8.139 1.00 58.72 189 LYS A CA 1
ATOM 1449 C C . LYS A 1 189 ? -7.961 -3.306 -7.864 1.00 58.72 189 LYS A C 1
ATOM 1451 O O . LYS A 1 189 ? -6.751 -3.491 -8.019 1.00 58.72 189 LYS A O 1
ATOM 1456 N N . ILE A 1 190 ? -8.791 -4.238 -7.383 1.00 53.28 190 ILE A N 1
ATOM 1457 C CA . ILE A 1 190 ? -8.497 -5.658 -7.073 1.00 53.28 190 ILE A CA 1
ATOM 1458 C C . ILE A 1 190 ? -9.099 -6.550 -8.153 1.00 53.28 190 ILE A C 1
ATOM 1460 O O . ILE A 1 190 ? -8.456 -7.594 -8.441 1.00 53.28 190 ILE A O 1
#